Protein AF-A0A6A4HQI3-F1 (afdb_monomer_lite)

pLDDT: mean 76.95, std 9.16, range [47.5, 91.0]

Organism: NCBI:txid1447944

Secondary structure (DSSP, 8-state):
---SHHHHHHHHHHHHHHHHHHHHHHHHHHHHHHHHHHHHHHHHHHHHS-S---HHHHHHHHHHHHHHHHHHHHHHHHHHHHHHHHHH--GGG-HHHHHHHHHHHHHHHHHHHHHHHHHHHHHHTTT-HHHHHHHHHHHHHHHHHHHHHHH--TTS-HHHHHHHHHHHHHHHHHHHHHHHHHHHHHHHHHHTT-

Sequence (194 aa):
MASTDSTSNDWSDMLEAVELALIGIAVACTLYGASVIISGVSTYFLIYERQKVNTSRKFLLTIIAIMFLCDTTFIFLLIAYIIEALFTNKVEQSTQLGIALDVIVKLTYLLSDIVVVWRAWTLASSRYPRARYLLLVCLSASTVTATVAMFEPDDSPLNTSIALAAMLPLTLFVTNVVATSFIGKIAWSVTAIV

Radius of gyration: 22.1 Å; chains: 1; bounding box: 49×41×78 Å

Foldseek 3Di:
DDDPVVVVVVVVVVVVVVVVLVVVLVVLVVVLVVLVVVLVVLVCVQVVPPPDNDPLSVVLNVLSVVLNVLSVVLNVLSVVLVVCCVPPVCNPPCVVSVLVNVVSVLVSLLSLLVSLLSVLCVLCVPPPPPVNVVSVVLSVVLVVLSVCLSPDDPPDPPVVNVVSVVVNVVSSVVSNVSSVVSVVVSVVVVVVVD

Structure (mmCIF, N/CA/C/O backbone):
data_AF-A0A6A4HQI3-F1
#
_entry.id   AF-A0A6A4HQI3-F1
#
loop_
_atom_site.group_PDB
_atom_site.id
_atom_site.type_symbol
_atom_site.label_atom_id
_atom_site.label_alt_id
_atom_site.label_comp_id
_atom_site.label_asym_id
_atom_site.label_entity_id
_atom_site.label_seq_id
_atom_site.pdbx_PDB_ins_code
_atom_site.Cartn_x
_atom_site.Cartn_y
_atom_site.Cartn_z
_atom_site.occupancy
_atom_site.B_iso_or_equiv
_atom_site.auth_seq_id
_atom_site.auth_comp_id
_atom_site.auth_asym_id
_atom_site.auth_atom_id
_atom_site.pdbx_PDB_model_num
ATOM 1 N N . MET A 1 1 ? 14.313 -8.618 -51.346 1.00 52.59 1 MET A N 1
ATOM 2 C CA . MET A 1 1 ? 13.082 -7.803 -51.283 1.00 52.59 1 MET A CA 1
ATOM 3 C C . MET A 1 1 ? 12.158 -8.475 -50.268 1.00 52.59 1 MET A C 1
ATOM 5 O O . MET A 1 1 ? 11.320 -9.260 -50.669 1.00 52.59 1 MET A O 1
ATOM 9 N N . ALA A 1 2 ? 12.454 -8.310 -48.970 1.00 54.41 2 ALA A N 1
ATOM 10 C CA . ALA A 1 2 ? 11.684 -8.812 -47.816 1.00 54.41 2 ALA A CA 1
ATOM 11 C C . ALA A 1 2 ? 12.441 -8.430 -46.522 1.00 54.41 2 ALA A C 1
ATOM 13 O O . ALA A 1 2 ? 13.193 -9.239 -45.989 1.00 54.41 2 ALA A O 1
ATOM 14 N N . SER A 1 3 ? 12.354 -7.172 -46.079 1.00 53.72 3 SER A N 1
ATOM 15 C CA . SER A 1 3 ? 12.928 -6.749 -44.782 1.00 53.72 3 SER A CA 1
ATOM 16 C C . SER A 1 3 ? 12.275 -5.494 -44.184 1.00 53.72 3 SER A C 1
ATOM 18 O O . SER A 1 3 ? 12.861 -4.863 -43.314 1.00 53.72 3 SER A O 1
ATOM 20 N N . THR A 1 4 ? 11.095 -5.089 -44.661 1.00 57.53 4 THR A N 1
ATOM 21 C CA . THR A 1 4 ? 10.393 -3.874 -44.199 1.00 57.53 4 THR A CA 1
ATOM 22 C C . THR A 1 4 ? 9.263 -4.149 -43.202 1.00 57.53 4 THR A C 1
ATOM 24 O O . THR A 1 4 ? 8.806 -3.211 -42.562 1.00 57.53 4 THR A O 1
ATOM 27 N N . ASP A 1 5 ? 8.854 -5.410 -43.015 1.00 58.84 5 ASP A N 1
ATOM 28 C CA . ASP A 1 5 ? 7.754 -5.770 -42.099 1.00 58.84 5 ASP A CA 1
ATOM 29 C C . ASP A 1 5 ? 8.184 -5.877 -40.626 1.00 58.84 5 ASP A C 1
ATOM 31 O O . ASP A 1 5 ? 7.350 -5.792 -39.732 1.00 58.84 5 ASP A O 1
ATOM 35 N N . SER A 1 6 ? 9.480 -6.033 -40.328 1.00 60.50 6 SER A N 1
ATOM 36 C CA . SER A 1 6 ? 9.936 -6.167 -38.936 1.00 60.50 6 SER A CA 1
ATOM 37 C C . SER A 1 6 ? 9.951 -4.838 -38.181 1.00 60.50 6 SER A C 1
ATOM 39 O O . SER A 1 6 ? 9.816 -4.828 -36.966 1.00 60.50 6 SER A O 1
ATOM 41 N N . THR A 1 7 ? 10.107 -3.712 -38.881 1.00 61.50 7 THR A N 1
ATOM 42 C CA . THR A 1 7 ? 10.195 -2.391 -38.246 1.00 61.50 7 THR A CA 1
ATOM 43 C C . THR A 1 7 ? 8.832 -1.784 -37.935 1.00 61.50 7 THR A C 1
ATOM 45 O O . THR A 1 7 ? 8.755 -0.965 -37.034 1.00 61.50 7 THR A O 1
ATOM 48 N N . SER A 1 8 ? 7.757 -2.143 -38.649 1.00 62.69 8 SER A N 1
ATOM 49 C CA . SER A 1 8 ? 6.415 -1.611 -38.350 1.00 62.69 8 SER A CA 1
ATOM 50 C C . SER A 1 8 ? 5.828 -2.188 -37.065 1.00 62.69 8 SER A C 1
ATOM 52 O O . SER A 1 8 ? 5.162 -1.460 -36.337 1.00 62.69 8 SER A O 1
ATOM 54 N N . ASN A 1 9 ? 6.106 -3.464 -36.783 1.00 71.75 9 ASN A N 1
ATOM 55 C CA . ASN A 1 9 ? 5.603 -4.148 -35.590 1.00 71.75 9 ASN A CA 1
ATOM 56 C C . ASN A 1 9 ? 6.317 -3.668 -34.313 1.00 71.75 9 ASN A C 1
ATOM 58 O O . ASN A 1 9 ? 5.706 -3.571 -33.259 1.00 71.75 9 ASN A O 1
ATOM 62 N N . ASP A 1 10 ? 7.586 -3.268 -34.421 1.00 77.06 10 ASP A N 1
ATOM 63 C CA . ASP A 1 10 ? 8.377 -2.784 -33.281 1.00 77.06 10 ASP A CA 1
ATOM 64 C C . ASP A 1 10 ? 7.846 -1.442 -32.726 1.00 77.06 10 ASP A C 1
ATOM 66 O O . ASP A 1 10 ? 7.774 -1.225 -31.518 1.00 77.06 10 ASP A O 1
ATOM 70 N N . TRP A 1 11 ? 7.382 -0.541 -33.605 1.00 77.19 11 TRP A N 1
ATOM 71 C CA . TRP A 1 11 ? 6.809 0.745 -33.184 1.00 77.19 11 TRP A CA 1
ATOM 72 C C . TRP A 1 11 ? 5.408 0.618 -32.585 1.00 77.19 11 TRP A C 1
ATOM 74 O O . TRP A 1 11 ? 5.082 1.389 -31.683 1.00 77.19 11 TRP A O 1
ATOM 84 N N . SER A 1 12 ? 4.577 -0.314 -33.067 1.00 83.12 12 SER A N 1
ATOM 85 C CA . SER A 1 12 ? 3.259 -0.556 -32.465 1.00 83.12 12 SER A CA 1
ATOM 86 C C . SER A 1 12 ? 3.396 -1.114 -31.055 1.00 83.12 12 SER A C 1
ATOM 88 O O . SER A 1 12 ? 2.756 -0.600 -30.141 1.00 83.12 12 SER A O 1
ATOM 90 N N . ASP A 1 13 ? 4.301 -2.072 -30.859 1.00 80.94 13 ASP A N 1
ATOM 91 C CA . ASP A 1 13 ? 4.528 -2.701 -29.557 1.00 80.94 13 ASP A CA 1
ATOM 92 C C . ASP A 1 13 ? 5.090 -1.684 -28.548 1.00 80.94 13 ASP A C 1
ATOM 94 O O . ASP A 1 13 ? 4.670 -1.630 -27.388 1.00 80.94 13 ASP A O 1
ATOM 98 N N . MET A 1 14 ? 5.988 -0.799 -29.000 1.00 79.62 14 MET A N 1
ATOM 99 C CA . MET A 1 14 ? 6.507 0.292 -28.173 1.00 79.62 14 MET A CA 1
ATOM 100 C C . MET A 1 14 ? 5.418 1.311 -27.801 1.00 79.62 14 MET A C 1
ATOM 102 O O . MET A 1 14 ? 5.384 1.785 -26.664 1.00 79.62 14 MET A O 1
ATOM 106 N N . LEU A 1 15 ? 4.526 1.658 -28.736 1.00 83.12 15 LEU A N 1
ATOM 107 C CA . LEU A 1 15 ? 3.418 2.583 -28.475 1.00 83.12 15 LEU A CA 1
ATOM 108 C C . LEU A 1 15 ? 2.430 2.003 -27.459 1.00 83.12 15 LEU A C 1
ATOM 110 O O . LEU A 1 15 ? 2.082 2.699 -26.505 1.00 83.12 15 LEU A O 1
ATOM 114 N N . GLU A 1 16 ? 2.046 0.734 -27.599 1.00 85.38 16 GLU A N 1
ATOM 115 C CA . GLU A 1 16 ? 1.163 0.060 -26.640 1.00 85.38 16 GLU A CA 1
ATOM 116 C C . GLU A 1 16 ? 1.781 0.008 -25.234 1.00 85.38 16 GLU A C 1
ATOM 118 O O . GLU A 1 16 ? 1.107 0.298 -24.241 1.00 85.38 16 GLU A O 1
ATOM 123 N N . ALA A 1 17 ? 3.083 -0.283 -25.131 1.00 79.06 17 ALA A N 1
ATOM 124 C CA . ALA A 1 17 ? 3.790 -0.292 -23.851 1.00 79.06 17 ALA A CA 1
ATOM 125 C C . ALA A 1 17 ? 3.801 1.093 -23.176 1.00 79.06 17 ALA A C 1
ATOM 127 O O . ALA A 1 17 ? 3.599 1.202 -21.962 1.00 79.06 17 ALA A O 1
ATOM 128 N N . VAL A 1 18 ? 4.001 2.162 -23.954 1.00 81.56 18 VAL A N 1
ATOM 129 C CA . VAL A 1 18 ? 3.987 3.544 -23.451 1.00 81.56 18 VAL A CA 1
ATOM 130 C C . VAL A 1 18 ? 2.583 3.969 -23.024 1.00 81.56 18 VAL A C 1
ATOM 132 O O . VAL A 1 18 ? 2.433 4.582 -21.964 1.00 81.56 18 VAL A O 1
ATOM 135 N N . GLU A 1 19 ? 1.549 3.635 -23.797 1.00 86.56 19 GLU A N 1
ATOM 136 C CA . GLU A 1 19 ? 0.157 3.928 -23.435 1.00 86.56 19 GLU A CA 1
ATOM 137 C C . GLU A 1 19 ? -0.236 3.248 -22.121 1.00 86.56 19 GLU A C 1
ATOM 139 O O . GLU A 1 19 ? -0.797 3.887 -21.224 1.00 86.56 19 GLU A O 1
ATOM 144 N N . LEU A 1 20 ? 0.121 1.974 -21.959 1.00 82.44 20 LEU A N 1
ATOM 145 C CA . LEU A 1 20 ? -0.184 1.211 -20.753 1.00 82.44 20 LEU A CA 1
ATOM 146 C C . LEU A 1 20 ? 0.564 1.762 -19.528 1.00 82.44 20 LEU A C 1
ATOM 148 O O . LEU A 1 20 ? -0.021 1.886 -18.446 1.00 82.44 20 LEU A O 1
ATOM 152 N N . ALA A 1 21 ? 1.821 2.186 -19.702 1.00 80.25 21 ALA A N 1
ATOM 153 C CA . ALA A 1 21 ? 2.584 2.869 -18.660 1.00 80.25 21 ALA A CA 1
ATOM 154 C C . ALA A 1 21 ? 1.947 4.215 -18.268 1.00 80.25 21 ALA A C 1
ATOM 156 O O . ALA A 1 21 ? 1.797 4.499 -17.078 1.00 80.25 21 ALA A O 1
ATOM 157 N N . LEU A 1 22 ? 1.512 5.024 -19.240 1.00 84.81 22 LEU A N 1
ATOM 158 C CA . LEU A 1 22 ? 0.844 6.308 -18.993 1.00 84.81 22 LEU A CA 1
ATOM 159 C C . LEU A 1 22 ? -0.459 6.142 -18.208 1.00 84.81 22 LEU A C 1
ATOM 161 O O . LEU A 1 22 ? -0.701 6.891 -17.257 1.00 84.81 22 LEU A O 1
ATOM 165 N N . ILE A 1 23 ? -1.276 5.148 -18.563 1.00 87.75 23 ILE A N 1
ATOM 166 C CA . ILE A 1 23 ? -2.501 4.819 -17.822 1.00 87.75 23 ILE A CA 1
ATOM 167 C C . ILE A 1 23 ? -2.152 4.420 -16.384 1.00 87.75 23 ILE A C 1
ATOM 169 O O . ILE A 1 23 ? -2.758 4.934 -15.441 1.00 87.75 23 ILE A O 1
ATOM 173 N N . GLY A 1 24 ? -1.144 3.562 -16.199 1.00 82.38 24 GLY A N 1
ATOM 174 C CA . GLY A 1 24 ? -0.672 3.150 -14.876 1.00 82.38 24 GLY A CA 1
ATOM 175 C C . GLY A 1 24 ? -0.242 4.332 -14.002 1.00 82.38 24 GLY A C 1
ATOM 176 O O . GLY A 1 24 ? -0.653 4.428 -12.845 1.00 82.38 24 GLY A O 1
ATOM 177 N N . ILE A 1 25 ? 0.511 5.281 -14.566 1.00 85.25 25 ILE A N 1
ATOM 178 C CA . ILE A 1 25 ? 0.938 6.507 -13.874 1.00 85.25 25 ILE A CA 1
ATOM 179 C C . ILE A 1 25 ? -0.266 7.371 -13.508 1.00 85.25 25 ILE A C 1
ATOM 181 O O . ILE A 1 25 ? -0.355 7.850 -12.379 1.00 85.25 25 ILE A O 1
ATOM 185 N N . ALA A 1 26 ? -1.201 7.577 -14.438 1.00 87.81 26 ALA A N 1
ATOM 186 C CA . ALA A 1 26 ? -2.385 8.392 -14.189 1.00 87.81 26 ALA A CA 1
ATOM 187 C C . ALA A 1 26 ? -3.211 7.829 -13.022 1.00 87.81 26 ALA A C 1
ATOM 189 O O . ALA A 1 26 ? -3.628 8.576 -12.128 1.00 87.81 26 ALA A O 1
ATOM 190 N N . VAL A 1 27 ? -3.386 6.505 -12.983 1.00 88.56 27 VAL A N 1
ATOM 191 C CA . VAL A 1 27 ? -4.054 5.809 -11.879 1.00 88.56 27 VAL A CA 1
ATOM 192 C C . VAL A 1 27 ? -3.262 5.966 -10.580 1.00 88.56 27 VAL A C 1
ATOM 194 O O . VAL A 1 27 ? -3.836 6.386 -9.574 1.00 88.56 27 VAL A O 1
ATOM 197 N N . ALA A 1 28 ? -1.952 5.709 -10.591 1.00 84.69 28 ALA A N 1
ATOM 198 C CA . ALA A 1 28 ? -1.100 5.818 -9.406 1.00 84.69 28 ALA A CA 1
ATOM 199 C C . ALA A 1 28 ? -1.093 7.242 -8.819 1.00 84.69 28 ALA A C 1
ATOM 201 O O . ALA A 1 28 ? -1.287 7.416 -7.617 1.00 84.69 28 ALA A O 1
ATOM 202 N N . CYS A 1 29 ? -0.963 8.269 -9.661 1.00 86.31 29 CYS A N 1
ATOM 203 C CA . CYS A 1 29 ? -1.023 9.675 -9.259 1.00 86.31 29 CYS A CA 1
ATOM 204 C C . CYS A 1 29 ? -2.389 10.057 -8.676 1.00 86.31 29 CYS A C 1
ATOM 206 O O . CYS A 1 29 ? -2.453 10.798 -7.695 1.00 86.31 29 CYS A O 1
ATOM 208 N N . THR A 1 30 ? -3.482 9.538 -9.242 1.00 88.00 30 THR A N 1
ATOM 209 C CA . THR A 1 30 ? -4.838 9.787 -8.726 1.00 88.00 30 THR A CA 1
ATOM 210 C C . THR A 1 30 ? -5.023 9.159 -7.345 1.00 88.00 30 THR A C 1
ATOM 212 O O . THR A 1 30 ? -5.523 9.811 -6.425 1.00 88.00 30 THR A O 1
ATOM 215 N N . LEU A 1 31 ? -4.577 7.911 -7.174 1.00 84.69 31 LEU A N 1
ATOM 216 C CA . LEU A 1 31 ? -4.628 7.208 -5.891 1.00 84.69 31 LEU A CA 1
ATOM 217 C C . LEU A 1 31 ? -3.742 7.882 -4.837 1.00 84.69 31 LEU A C 1
ATOM 219 O O . LEU A 1 31 ? -4.175 8.054 -3.699 1.00 84.69 31 LEU A O 1
ATOM 223 N N . TYR A 1 32 ? -2.549 8.338 -5.222 1.00 88.88 32 TYR A N 1
ATOM 224 C CA . TYR A 1 32 ? -1.671 9.117 -4.351 1.00 88.88 32 TYR A CA 1
ATOM 225 C C . TYR A 1 32 ? -2.310 10.449 -3.937 1.00 88.88 32 TYR A C 1
ATOM 227 O O . TYR A 1 32 ? -2.311 10.805 -2.762 1.00 88.88 32 TYR A O 1
ATOM 235 N N . GLY A 1 33 ? -2.937 11.173 -4.868 1.00 86.88 33 GLY A N 1
ATOM 236 C CA . GLY A 1 33 ? -3.685 12.390 -4.541 1.00 86.88 33 GLY A CA 1
ATOM 237 C C . GLY A 1 33 ? -4.791 12.132 -3.510 1.00 86.88 33 GLY A C 1
ATOM 238 O O . GLY A 1 33 ? -4.941 12.890 -2.550 1.00 86.88 33 GLY A O 1
ATOM 239 N N . ALA A 1 34 ? -5.523 11.024 -3.652 1.00 86.56 34 ALA A N 1
ATOM 240 C CA . ALA A 1 34 ? -6.518 10.611 -2.668 1.00 86.56 34 ALA A CA 1
ATOM 241 C C . ALA A 1 34 ? -5.886 10.280 -1.303 1.00 86.56 34 ALA A C 1
ATOM 243 O O . ALA A 1 34 ? -6.416 10.708 -0.273 1.00 86.56 34 ALA A O 1
ATOM 244 N N . SER A 1 35 ? -4.747 9.577 -1.271 1.00 86.38 35 SER A N 1
ATOM 245 C CA . SER A 1 35 ? -4.064 9.236 -0.016 1.00 86.38 35 SER A CA 1
ATOM 246 C C . SER A 1 35 ? -3.542 10.479 0.711 1.00 86.38 35 SER A C 1
ATOM 248 O O . SER A 1 35 ? -3.719 10.588 1.928 1.00 86.38 35 SER A O 1
ATOM 250 N N . VAL A 1 36 ? -3.025 11.475 -0.020 1.00 88.62 36 VAL A N 1
ATOM 251 C CA . VAL A 1 36 ? -2.629 12.790 0.517 1.00 88.62 36 VAL A CA 1
ATOM 252 C C . VAL A 1 36 ? -3.818 13.483 1.187 1.00 88.62 36 VAL A C 1
ATOM 254 O O . VAL A 1 36 ? -3.705 13.933 2.329 1.00 88.62 36 VAL A O 1
ATOM 257 N N . ILE A 1 37 ? -4.971 13.549 0.512 1.00 91.00 37 ILE A N 1
ATOM 258 C CA . ILE A 1 37 ? -6.171 14.210 1.046 1.00 91.00 37 ILE A CA 1
ATOM 259 C C . ILE A 1 37 ? -6.664 13.488 2.304 1.00 91.00 37 ILE A C 1
ATOM 261 O O . ILE A 1 37 ? -6.903 14.131 3.325 1.00 91.00 37 ILE A O 1
ATOM 265 N N . ILE A 1 38 ? -6.785 12.158 2.266 1.00 86.00 38 ILE A N 1
ATOM 266 C CA . ILE A 1 38 ? -7.264 11.360 3.406 1.00 86.00 38 ILE A CA 1
ATOM 267 C C . ILE A 1 38 ? -6.308 11.483 4.598 1.00 86.00 38 ILE A C 1
ATOM 269 O O . ILE A 1 38 ? -6.762 11.666 5.733 1.00 86.00 38 ILE A O 1
ATOM 273 N N . SER A 1 39 ? -4.997 11.415 4.356 1.00 87.50 39 SER A N 1
ATOM 274 C CA . SER A 1 39 ? -3.967 11.592 5.384 1.00 87.50 39 SER A CA 1
ATOM 275 C C . SER A 1 39 ? -4.025 12.995 5.995 1.00 87.50 39 SER A C 1
ATOM 277 O O . SER A 1 39 ? -4.025 13.144 7.223 1.00 87.50 39 SER A O 1
ATOM 279 N N . GLY A 1 40 ? -4.186 14.026 5.159 1.00 86.94 40 GLY A N 1
ATOM 280 C CA . GLY A 1 40 ? -4.344 15.415 5.586 1.00 86.94 40 GLY A CA 1
ATOM 281 C C . GLY A 1 40 ? -5.591 15.631 6.442 1.00 86.94 40 GLY A C 1
ATOM 282 O O . GLY A 1 40 ? -5.489 16.159 7.549 1.00 86.94 40 GLY A O 1
ATOM 283 N N . VAL A 1 41 ? -6.756 15.162 5.985 1.00 87.19 41 VAL A N 1
ATOM 284 C CA . VAL A 1 41 ? -8.026 15.253 6.731 1.00 87.19 41 VAL A CA 1
ATOM 285 C C . VAL A 1 41 ? -7.939 14.497 8.056 1.00 87.19 41 VAL A C 1
ATOM 287 O O . VAL A 1 41 ? -8.353 15.018 9.092 1.00 87.19 41 VAL A O 1
ATOM 290 N N . SER A 1 42 ? -7.358 13.296 8.051 1.00 85.25 42 SER A N 1
ATOM 291 C CA . SER A 1 42 ? -7.182 12.487 9.263 1.00 85.25 42 SER A CA 1
ATOM 292 C C . SER A 1 42 ? -6.289 13.191 10.280 1.00 85.25 42 SER A C 1
ATOM 294 O O . SER A 1 42 ? -6.627 13.264 11.462 1.00 85.25 42 SER A O 1
ATOM 296 N N . THR A 1 43 ? -5.171 13.751 9.819 1.00 86.25 43 THR A N 1
ATOM 297 C CA . THR A 1 43 ? -4.228 14.498 10.659 1.00 86.25 43 THR A CA 1
ATOM 298 C C . THR A 1 43 ? -4.877 15.764 11.210 1.00 86.25 43 THR A C 1
ATOM 300 O O . THR A 1 43 ? -4.784 16.029 12.408 1.00 86.25 43 THR A O 1
ATOM 303 N N . TYR A 1 44 ? -5.601 16.506 10.368 1.00 87.44 44 TYR A N 1
ATOM 304 C CA . TYR A 1 44 ? -6.345 17.695 10.774 1.00 87.44 44 TYR A CA 1
ATOM 305 C C . TYR A 1 44 ? -7.365 17.375 11.871 1.00 87.44 44 TYR A C 1
ATOM 307 O O . TYR A 1 44 ? -7.357 18.020 12.918 1.00 87.44 44 TYR A O 1
ATOM 315 N N . PHE A 1 45 ? -8.191 16.343 11.682 1.00 84.88 45 PHE A N 1
ATOM 316 C CA . PHE A 1 45 ? -9.205 15.951 12.662 1.00 84.88 45 PHE A CA 1
ATOM 317 C C . PHE A 1 45 ? -8.580 15.505 13.995 1.00 84.88 45 PHE A C 1
ATOM 319 O O . PHE A 1 45 ? -9.041 15.898 15.067 1.00 84.88 45 PHE A O 1
ATOM 326 N N . LEU A 1 46 ? -7.483 14.740 13.938 1.00 80.19 46 LEU A N 1
ATOM 327 C CA . LEU A 1 46 ? -6.765 14.255 15.121 1.00 80.19 46 LEU A CA 1
ATOM 328 C C . LEU A 1 46 ? -6.108 15.375 15.938 1.00 80.19 46 LEU A C 1
ATOM 330 O O . LEU A 1 46 ? -6.022 15.245 17.160 1.00 80.19 46 LEU A O 1
ATOM 334 N N . ILE A 1 47 ? -5.639 16.439 15.280 1.00 82.25 47 ILE A N 1
ATOM 335 C CA . ILE A 1 47 ? -5.009 17.599 15.930 1.00 82.25 47 ILE A CA 1
ATOM 336 C C . ILE A 1 47 ? -6.064 18.601 16.421 1.00 82.25 47 ILE A C 1
ATOM 338 O O . ILE A 1 47 ? -5.889 19.200 17.482 1.00 82.25 47 ILE A O 1
ATOM 342 N N . TYR A 1 48 ? -7.148 18.797 15.665 1.00 82.12 48 TYR A N 1
ATOM 343 C CA . TYR A 1 48 ? -8.166 19.808 15.961 1.00 82.12 48 TYR A CA 1
ATOM 344 C C . TYR A 1 48 ? -9.094 19.415 17.120 1.00 82.12 48 TYR A C 1
ATOM 346 O O . TYR A 1 48 ? -9.544 20.284 17.872 1.00 82.12 48 TYR A O 1
ATOM 354 N N . GLU A 1 49 ? -9.358 18.122 17.336 1.00 78.56 49 GLU A N 1
ATOM 355 C CA . GLU A 1 49 ? -10.085 17.687 18.533 1.00 78.56 49 GLU A CA 1
ATOM 356 C C . GLU A 1 49 ? -9.265 17.968 19.805 1.00 78.56 49 GLU A C 1
ATOM 358 O O . GLU A 1 49 ? -8.343 17.235 20.156 1.00 78.56 49 GLU A O 1
ATOM 363 N N . ARG A 1 50 ? -9.662 19.007 20.554 1.00 59.59 50 ARG A N 1
ATOM 364 C CA . ARG A 1 50 ? -9.073 19.461 21.835 1.00 59.59 50 ARG A CA 1
ATOM 365 C C . ARG A 1 50 ? -9.112 18.444 22.993 1.00 59.59 50 ARG A C 1
ATOM 367 O O . ARG A 1 50 ? -8.791 18.800 24.129 1.00 59.59 50 ARG A O 1
ATOM 374 N N . GLN A 1 51 ? -9.507 17.195 22.764 1.00 59.84 51 GLN A N 1
ATOM 375 C CA . GLN A 1 51 ? -9.403 16.163 23.793 1.00 59.84 51 GLN A CA 1
ATOM 376 C C . GLN A 1 51 ? -7.941 15.759 23.996 1.00 59.84 51 GLN A C 1
ATOM 378 O O . GLN A 1 51 ? -7.161 15.691 23.050 1.00 59.84 51 GLN A O 1
ATOM 383 N N . LYS A 1 52 ? -7.564 15.472 25.251 1.00 65.62 52 LYS A N 1
ATOM 384 C CA . LYS A 1 52 ? -6.225 14.971 25.596 1.00 65.62 52 LYS A CA 1
ATOM 385 C C . LYS A 1 52 ? -5.860 13.835 24.639 1.00 65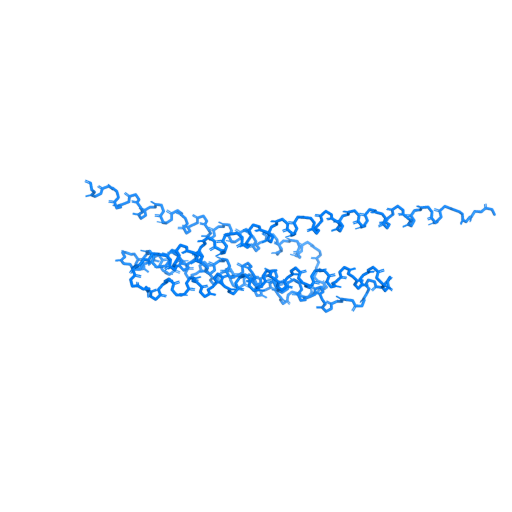.62 52 LYS A C 1
ATOM 387 O O . LYS A 1 52 ? -6.609 12.868 24.514 1.00 65.62 52 LYS A O 1
ATOM 392 N N . VAL A 1 53 ? -4.732 13.980 23.945 1.00 62.97 53 VAL A N 1
ATOM 393 C CA . VAL A 1 53 ? -4.298 13.047 22.902 1.00 62.97 53 VAL A CA 1
ATOM 394 C C . VAL A 1 53 ? -4.027 11.680 23.533 1.00 62.97 53 VAL A C 1
ATOM 396 O O . VAL A 1 53 ? -2.941 11.425 24.055 1.00 62.97 53 VAL A O 1
ATOM 399 N N . ASN A 1 54 ? -5.037 10.811 23.519 1.00 75.00 54 ASN A N 1
ATOM 400 C CA . ASN A 1 54 ? -4.932 9.451 24.032 1.00 75.00 54 ASN A CA 1
ATOM 401 C C . ASN A 1 54 ? -3.878 8.671 23.234 1.00 75.00 54 ASN A C 1
ATOM 403 O O . ASN A 1 54 ? -3.724 8.869 22.027 1.00 75.00 54 ASN A O 1
ATOM 407 N N . THR A 1 55 ? -3.177 7.746 23.892 1.00 78.62 55 THR A N 1
ATOM 408 C CA . THR A 1 55 ? -2.115 6.915 23.296 1.00 78.62 55 THR A CA 1
ATOM 409 C C . THR A 1 55 ? -2.550 6.244 21.986 1.00 78.62 55 THR A C 1
ATOM 411 O O . THR A 1 55 ? -1.777 6.193 21.034 1.00 78.62 55 THR A O 1
ATOM 414 N N . SER A 1 56 ? -3.817 5.830 21.880 1.00 78.12 56 SER A N 1
ATOM 415 C CA . SER A 1 56 ? -4.390 5.246 20.659 1.00 78.12 56 SER A CA 1
ATOM 416 C C . SER A 1 56 ? -4.402 6.197 19.458 1.00 78.12 56 SER A C 1
ATOM 418 O O . SER A 1 56 ? -4.198 5.747 18.334 1.00 78.12 56 SER A O 1
ATOM 420 N N . ARG A 1 57 ? -4.617 7.502 19.681 1.00 78.69 57 ARG A N 1
ATOM 421 C CA . ARG A 1 57 ? -4.609 8.524 18.621 1.00 78.69 57 ARG A CA 1
ATOM 422 C C . ARG A 1 57 ? -3.194 8.801 18.129 1.00 78.69 57 ARG A C 1
ATOM 424 O O . ARG A 1 57 ? -2.997 8.920 16.927 1.00 78.69 57 ARG A O 1
ATOM 431 N N . LYS A 1 58 ? -2.213 8.836 19.042 1.00 82.19 58 LYS A N 1
ATOM 432 C CA . LYS A 1 58 ? -0.792 8.968 18.679 1.00 82.19 58 LYS A CA 1
ATOM 433 C C . LYS A 1 58 ? -0.344 7.804 17.801 1.00 82.19 58 LYS A C 1
ATOM 435 O O . LYS A 1 58 ? 0.231 8.039 16.752 1.00 82.19 58 LYS A O 1
ATOM 440 N N . PHE A 1 59 ? -0.687 6.575 18.188 1.00 84.31 59 PHE A N 1
ATOM 441 C CA . PHE A 1 59 ? -0.363 5.383 17.405 1.00 84.31 59 PHE A CA 1
ATOM 442 C C . PHE A 1 59 ? -1.000 5.405 16.008 1.00 84.31 59 PHE A C 1
ATOM 444 O O . PHE A 1 59 ? -0.320 5.144 15.021 1.00 84.31 59 PHE A O 1
ATOM 451 N N . LEU A 1 60 ? -2.282 5.782 15.910 1.00 83.38 60 LEU A N 1
ATOM 452 C CA . LEU A 1 60 ? -2.964 5.914 14.620 1.00 83.38 60 LEU A CA 1
ATOM 453 C C . LEU A 1 60 ? -2.283 6.961 13.725 1.00 83.38 60 LEU A C 1
ATOM 455 O O . LEU A 1 60 ? -2.054 6.695 12.550 1.00 83.38 60 LEU A O 1
ATOM 459 N N . LEU A 1 61 ? -1.932 8.123 14.284 1.00 84.38 61 LEU A N 1
ATOM 460 C CA . LEU A 1 61 ? -1.239 9.185 13.553 1.00 84.38 61 LEU A CA 1
ATOM 461 C C . LEU A 1 61 ? 0.144 8.722 13.080 1.00 84.38 61 LEU A C 1
ATOM 463 O O . LEU A 1 61 ? 0.506 8.973 11.936 1.00 84.38 61 LEU A O 1
ATOM 467 N N . THR A 1 62 ? 0.884 7.995 13.922 1.00 86.94 62 THR A N 1
ATOM 468 C CA . THR A 1 62 ? 2.176 7.411 13.547 1.00 86.94 62 THR A CA 1
ATOM 469 C C . THR A 1 62 ? 2.038 6.447 12.371 1.00 86.94 62 THR A C 1
ATOM 471 O O . THR A 1 62 ? 2.804 6.569 11.422 1.00 86.94 62 THR A O 1
ATOM 474 N N . ILE A 1 63 ? 1.062 5.531 12.378 1.00 86.25 63 ILE A N 1
ATOM 475 C CA . ILE A 1 63 ? 0.902 4.599 11.250 1.00 86.25 63 ILE A CA 1
ATOM 476 C C . ILE A 1 63 ? 0.476 5.331 9.977 1.00 86.25 63 ILE A C 1
ATOM 478 O O . ILE A 1 63 ? 1.049 5.072 8.925 1.00 86.25 63 ILE A O 1
ATOM 482 N N . ILE A 1 64 ? -0.479 6.263 10.059 1.00 86.44 64 ILE A N 1
ATOM 483 C CA . ILE A 1 64 ? -0.914 7.044 8.889 1.00 86.44 64 ILE A CA 1
ATOM 484 C C . ILE A 1 64 ? 0.266 7.826 8.295 1.00 86.44 64 ILE A C 1
ATOM 486 O O . ILE A 1 64 ? 0.430 7.851 7.079 1.00 86.44 64 ILE A O 1
ATOM 490 N N . ALA A 1 65 ? 1.127 8.407 9.137 1.00 87.75 65 ALA A N 1
ATOM 491 C CA . ALA A 1 65 ? 2.336 9.085 8.680 1.00 87.75 65 ALA A CA 1
ATOM 492 C C . ALA A 1 65 ? 3.315 8.122 7.986 1.00 87.75 65 ALA A C 1
ATOM 494 O O . ALA A 1 65 ? 3.858 8.463 6.940 1.00 87.75 65 ALA A O 1
ATOM 495 N N . ILE A 1 66 ? 3.513 6.912 8.522 1.00 88.38 66 ILE A N 1
ATOM 496 C CA . ILE A 1 66 ? 4.366 5.893 7.888 1.00 88.38 66 ILE A CA 1
ATOM 497 C C . ILE A 1 66 ? 3.780 5.452 6.541 1.00 88.38 66 ILE A C 1
ATOM 499 O O . ILE A 1 66 ? 4.519 5.395 5.563 1.00 88.38 66 ILE A O 1
ATOM 503 N N . MET A 1 67 ? 2.471 5.185 6.463 1.00 86.94 67 MET A N 1
ATOM 504 C CA . MET A 1 67 ? 1.799 4.833 5.204 1.00 86.94 67 MET A CA 1
ATOM 505 C C . MET A 1 67 ? 1.966 5.942 4.163 1.00 86.94 67 MET A C 1
ATOM 507 O O . MET A 1 67 ? 2.344 5.670 3.031 1.00 86.94 67 MET A O 1
ATOM 511 N N . PHE A 1 68 ? 1.788 7.199 4.570 1.00 87.50 68 PHE A N 1
ATOM 512 C CA . PHE A 1 68 ? 1.987 8.349 3.694 1.00 87.50 68 PHE A CA 1
ATOM 513 C C . PHE A 1 68 ? 3.428 8.456 3.167 1.00 87.50 68 PHE A C 1
ATOM 515 O O . PHE A 1 68 ? 3.640 8.732 1.986 1.00 87.50 68 PHE A O 1
ATOM 522 N N . LEU A 1 69 ? 4.430 8.202 4.016 1.00 89.50 69 LEU A N 1
ATOM 523 C CA . LEU A 1 69 ? 5.833 8.166 3.594 1.00 89.50 69 LEU A CA 1
ATOM 524 C C . LEU A 1 69 ? 6.110 7.012 2.618 1.00 89.50 69 LEU A C 1
ATOM 526 O O . LEU A 1 69 ? 6.841 7.210 1.646 1.00 89.50 69 LEU A O 1
ATOM 530 N N . CYS A 1 70 ? 5.511 5.838 2.840 1.00 87.94 70 CYS A N 1
ATOM 531 C CA . CYS A 1 70 ? 5.630 4.693 1.932 1.00 87.94 70 CYS A CA 1
ATOM 532 C C . CYS A 1 70 ? 5.030 5.015 0.559 1.00 87.94 70 CYS A C 1
ATOM 534 O O . CYS A 1 70 ? 5.709 4.833 -0.447 1.00 87.94 70 CYS A O 1
ATOM 536 N N . ASP A 1 71 ? 3.824 5.585 0.516 1.00 88.31 71 ASP A N 1
ATOM 537 C CA . ASP A 1 71 ? 3.158 5.988 -0.730 1.00 88.31 71 ASP A CA 1
ATOM 538 C C . ASP A 1 71 ? 3.953 7.071 -1.480 1.00 88.31 71 ASP A C 1
ATOM 540 O O . ASP A 1 71 ? 4.104 7.011 -2.701 1.00 88.31 71 ASP A O 1
ATOM 544 N N . THR A 1 72 ? 4.520 8.039 -0.751 1.00 90.00 72 THR A N 1
ATOM 545 C CA . THR A 1 72 ? 5.395 9.072 -1.334 1.00 90.00 72 THR A CA 1
ATOM 546 C C . THR A 1 72 ? 6.646 8.444 -1.954 1.00 90.00 72 THR A C 1
ATOM 548 O O . THR A 1 72 ? 7.039 8.795 -3.067 1.00 90.00 72 THR A O 1
ATOM 551 N N . THR A 1 73 ? 7.258 7.485 -1.253 1.00 89.56 73 THR A N 1
ATOM 552 C CA . THR A 1 73 ? 8.436 6.756 -1.746 1.00 89.56 73 THR A CA 1
ATOM 553 C C . THR A 1 73 ? 8.086 5.906 -2.966 1.00 89.56 73 THR A C 1
ATOM 555 O O . THR A 1 73 ? 8.844 5.898 -3.931 1.00 89.56 73 THR A O 1
ATOM 558 N N . PHE A 1 74 ? 6.925 5.248 -2.967 1.00 88.69 74 PHE A N 1
ATOM 559 C CA . PHE A 1 74 ? 6.444 4.447 -4.092 1.00 88.69 74 PHE A CA 1
ATOM 560 C C . PHE A 1 74 ? 6.339 5.274 -5.375 1.00 88.69 74 PHE A C 1
ATOM 562 O O . PHE A 1 74 ? 6.919 4.898 -6.390 1.00 88.69 74 PHE A O 1
ATOM 569 N N . ILE A 1 75 ? 5.659 6.425 -5.328 1.00 87.94 75 ILE A N 1
ATOM 570 C CA . ILE A 1 75 ? 5.517 7.300 -6.501 1.00 87.94 75 ILE A CA 1
ATOM 571 C C . ILE A 1 75 ? 6.879 7.801 -6.984 1.00 87.94 75 ILE A C 1
ATOM 573 O O . ILE A 1 75 ? 7.130 7.834 -8.188 1.00 87.94 75 ILE A O 1
ATOM 577 N N . PHE A 1 76 ? 7.777 8.151 -6.063 1.00 89.88 76 PHE A N 1
ATOM 578 C CA . PHE A 1 76 ? 9.124 8.582 -6.423 1.00 89.88 76 PHE A CA 1
ATOM 579 C C . PHE A 1 76 ? 9.913 7.478 -7.146 1.00 89.88 76 PHE A C 1
ATOM 581 O O . PHE A 1 76 ? 10.492 7.734 -8.203 1.00 89.88 76 PHE A O 1
ATOM 588 N N . LEU A 1 77 ? 9.896 6.246 -6.624 1.00 87.69 77 LEU A N 1
ATOM 589 C CA . LEU A 1 77 ? 10.557 5.104 -7.262 1.00 87.69 77 LEU A CA 1
ATOM 590 C C . LEU A 1 77 ? 9.907 4.727 -8.596 1.00 87.69 77 LEU A C 1
ATOM 592 O O . LEU A 1 77 ? 10.621 4.380 -9.531 1.00 87.69 77 LEU A O 1
ATOM 596 N N . LEU A 1 78 ? 8.582 4.836 -8.708 1.00 85.81 78 LEU A N 1
ATOM 597 C CA . LEU A 1 78 ? 7.850 4.553 -9.942 1.00 85.81 78 LEU A CA 1
ATOM 598 C C . LEU A 1 78 ? 8.286 5.506 -11.060 1.00 85.81 78 LEU A C 1
ATOM 600 O O . LEU A 1 78 ? 8.603 5.069 -12.164 1.00 85.81 78 LEU A O 1
ATOM 604 N N . ILE A 1 79 ? 8.358 6.806 -10.761 1.00 85.31 79 ILE A N 1
ATOM 605 C CA . ILE A 1 79 ? 8.832 7.816 -11.713 1.00 85.31 79 ILE A CA 1
ATOM 606 C C . ILE A 1 79 ? 10.294 7.548 -12.094 1.00 85.31 79 ILE A C 1
ATOM 608 O O . ILE A 1 79 ? 10.625 7.585 -13.278 1.00 85.31 79 ILE A O 1
ATOM 612 N N . ALA A 1 80 ? 11.160 7.247 -11.120 1.00 85.81 80 ALA A N 1
ATOM 613 C CA . ALA A 1 80 ? 12.567 6.939 -11.378 1.00 85.81 80 ALA A CA 1
ATOM 614 C C . ALA A 1 80 ? 12.738 5.710 -12.290 1.00 85.81 80 ALA A C 1
ATOM 616 O O . ALA A 1 80 ? 13.507 5.768 -13.248 1.00 85.81 80 ALA A O 1
ATOM 617 N N . TYR A 1 81 ? 11.972 4.645 -12.040 1.00 83.19 81 TYR A N 1
ATOM 618 C CA . TYR A 1 81 ? 11.958 3.424 -12.847 1.00 83.19 81 TYR A CA 1
ATOM 619 C C . TYR A 1 81 ? 11.561 3.698 -14.304 1.00 83.19 81 TYR A C 1
ATOM 621 O O . TYR A 1 81 ? 12.223 3.239 -15.232 1.00 83.19 81 TYR A O 1
ATOM 629 N N . ILE A 1 82 ? 10.518 4.504 -14.526 1.00 79.12 82 ILE A N 1
ATOM 630 C CA . ILE A 1 82 ? 10.061 4.853 -15.880 1.00 79.12 82 ILE A CA 1
ATOM 631 C C . ILE A 1 82 ? 11.092 5.714 -16.614 1.00 79.12 82 ILE A C 1
ATOM 633 O O . ILE A 1 82 ? 11.345 5.493 -17.797 1.00 79.12 82 ILE A O 1
ATOM 637 N N . ILE A 1 83 ? 11.701 6.687 -15.929 1.00 82.44 83 ILE A N 1
ATOM 638 C CA . ILE A 1 83 ? 12.760 7.514 -16.520 1.00 82.44 83 ILE A CA 1
ATOM 639 C C . ILE A 1 83 ? 13.926 6.624 -16.960 1.00 82.44 83 ILE A C 1
ATOM 641 O O . ILE A 1 83 ? 14.402 6.761 -18.084 1.00 82.44 83 ILE A O 1
ATOM 645 N N . GLU A 1 84 ? 14.362 5.686 -16.118 1.00 82.62 84 GLU A N 1
ATOM 646 C CA . GLU A 1 84 ? 15.434 4.755 -16.476 1.00 82.62 84 GLU A CA 1
ATOM 647 C C . GLU A 1 84 ? 15.057 3.888 -17.686 1.00 82.62 84 GLU A C 1
ATOM 649 O O . GLU A 1 84 ? 15.850 3.786 -18.630 1.00 82.62 84 GLU A O 1
ATOM 654 N N . ALA A 1 85 ? 13.833 3.348 -17.706 1.00 75.94 85 ALA A N 1
ATOM 655 C CA . ALA A 1 85 ? 13.320 2.536 -18.807 1.00 75.94 85 ALA A CA 1
ATOM 656 C C . ALA A 1 85 ? 13.304 3.298 -20.145 1.00 75.94 85 ALA A C 1
ATOM 658 O O . ALA A 1 85 ? 13.714 2.748 -21.166 1.00 75.94 85 ALA A O 1
ATOM 659 N N . LEU A 1 86 ? 12.902 4.575 -20.136 1.00 76.19 86 LEU A N 1
ATOM 660 C CA . LEU A 1 86 ? 12.856 5.420 -21.335 1.00 76.19 86 LEU A CA 1
ATOM 661 C C . LEU A 1 86 ? 14.246 5.841 -21.835 1.00 76.19 86 LEU A C 1
ATOM 663 O O . LEU A 1 86 ? 14.442 5.990 -23.039 1.00 76.19 86 LEU A O 1
ATOM 667 N N . PHE A 1 87 ? 15.210 6.069 -20.938 1.00 80.38 87 PHE A N 1
ATOM 668 C CA . PHE A 1 87 ? 16.531 6.587 -21.318 1.00 80.38 87 PHE A CA 1
ATOM 669 C C . PHE A 1 87 ?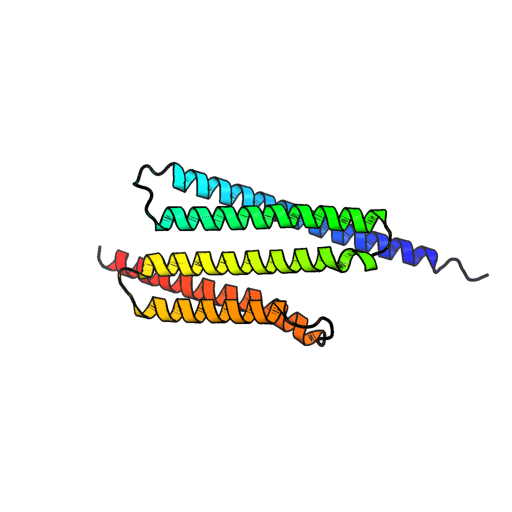 17.521 5.509 -21.753 1.00 80.38 87 PHE A C 1
ATOM 671 O O . PHE A 1 87 ? 18.393 5.784 -22.578 1.00 80.38 87 PHE A O 1
ATOM 678 N N . THR A 1 88 ? 17.445 4.307 -21.183 1.00 72.25 88 THR A N 1
ATOM 679 C CA . THR A 1 88 ? 18.477 3.283 -21.409 1.00 72.25 88 THR A CA 1
ATOM 680 C C . THR A 1 88 ? 18.102 2.238 -22.453 1.00 72.25 88 THR A C 1
ATOM 682 O O . THR A 1 88 ? 18.999 1.514 -22.888 1.00 72.25 88 THR A O 1
ATOM 685 N N . ASN A 1 89 ? 16.831 2.147 -22.881 1.00 66.25 89 ASN A N 1
ATOM 686 C CA . ASN A 1 89 ? 16.309 1.089 -23.770 1.00 66.25 89 ASN A CA 1
ATOM 687 C C . ASN A 1 89 ? 16.714 -0.340 -23.338 1.00 66.25 89 ASN A C 1
ATOM 689 O O . ASN A 1 89 ? 16.657 -1.285 -24.123 1.00 66.25 89 ASN A O 1
ATOM 693 N N . LYS A 1 90 ? 17.147 -0.509 -22.085 1.00 59.56 90 LYS A N 1
ATOM 694 C CA . LYS A 1 90 ? 17.597 -1.764 -21.493 1.00 59.56 90 LYS A CA 1
ATOM 695 C C . LYS A 1 90 ? 16.730 -2.032 -20.280 1.00 59.56 90 LYS A C 1
ATOM 697 O O . LYS A 1 90 ? 17.055 -1.646 -19.163 1.00 59.56 90 LYS A O 1
ATOM 702 N N . VAL A 1 91 ? 15.623 -2.719 -20.529 1.00 58.34 91 VAL A N 1
ATOM 703 C CA . VAL A 1 91 ? 14.667 -3.151 -19.500 1.00 58.34 91 VAL A CA 1
ATOM 704 C C . VAL A 1 91 ? 15.332 -4.081 -18.466 1.00 58.34 91 VAL A C 1
ATOM 706 O O . VAL A 1 91 ? 14.901 -4.145 -17.321 1.00 58.34 91 VAL A O 1
ATOM 709 N N . GLU A 1 92 ? 16.435 -4.747 -18.825 1.00 56.25 92 GLU A N 1
ATOM 710 C CA . GLU A 1 92 ? 17.085 -5.760 -17.982 1.00 56.25 92 GLU A CA 1
ATOM 711 C C . GLU A 1 92 ? 17.853 -5.220 -16.762 1.00 56.25 92 GLU A C 1
ATOM 713 O O . GLU A 1 92 ? 18.136 -5.995 -15.851 1.00 56.25 92 GLU A O 1
ATOM 718 N N . GLN A 1 93 ? 18.199 -3.927 -16.690 1.00 51.97 93 GLN A N 1
ATOM 719 C CA . GLN A 1 93 ? 19.121 -3.443 -15.647 1.00 51.97 93 GLN A CA 1
ATOM 720 C C . GLN A 1 93 ? 18.439 -2.902 -14.374 1.00 51.97 93 GLN A C 1
ATOM 722 O O . GLN A 1 93 ? 19.110 -2.700 -13.362 1.00 51.97 93 GLN A O 1
ATOM 727 N N . SER A 1 94 ? 17.112 -2.749 -14.367 1.00 61.50 94 SER A N 1
ATOM 728 C CA 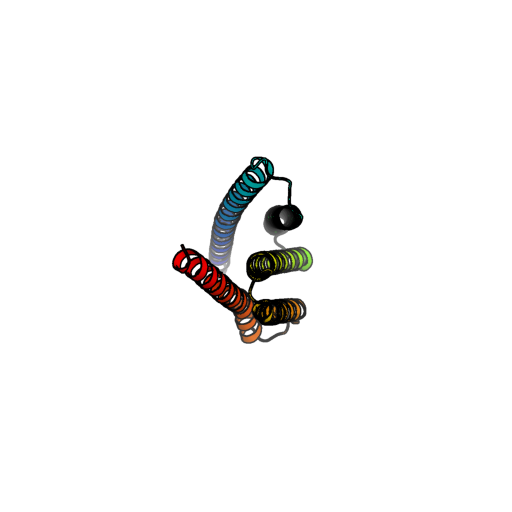. SER A 1 94 ? 16.379 -2.142 -13.243 1.00 61.50 94 SER A CA 1
ATOM 729 C C . SER A 1 94 ? 15.700 -3.164 -12.313 1.00 61.50 94 SER A C 1
ATOM 731 O O . SER A 1 94 ? 14.704 -2.874 -11.647 1.00 61.50 94 SER A O 1
ATOM 733 N N . THR A 1 95 ? 16.243 -4.384 -12.212 1.00 68.50 95 THR A N 1
ATOM 734 C CA . THR A 1 95 ? 15.702 -5.443 -11.333 1.00 68.50 95 THR A CA 1
ATOM 735 C C . THR A 1 95 ? 15.624 -4.981 -9.873 1.00 68.50 95 THR A C 1
ATOM 737 O O . THR A 1 95 ? 14.684 -5.308 -9.157 1.00 68.50 95 THR A O 1
ATOM 740 N N . GLN A 1 96 ? 16.575 -4.150 -9.431 1.00 77.31 96 GLN A N 1
ATOM 741 C CA . GLN A 1 96 ? 16.608 -3.631 -8.060 1.00 77.31 96 GLN A CA 1
ATOM 742 C C . GLN A 1 96 ? 15.450 -2.670 -7.749 1.00 77.31 96 GLN A C 1
ATOM 744 O O . GLN A 1 96 ? 14.890 -2.729 -6.653 1.00 77.31 96 GLN A O 1
ATOM 749 N N . LEU A 1 97 ? 15.065 -1.807 -8.697 1.00 77.38 97 LEU A N 1
ATOM 750 C CA . LEU A 1 97 ? 13.945 -0.877 -8.519 1.00 77.38 97 LEU A CA 1
ATOM 751 C C . LEU A 1 97 ? 12.600 -1.599 -8.589 1.00 77.38 97 LEU A C 1
ATOM 753 O O . LEU A 1 97 ? 11.712 -1.287 -7.797 1.00 77.38 97 LEU A O 1
ATOM 757 N N . GLY A 1 98 ? 12.474 -2.604 -9.461 1.00 76.50 98 GLY A N 1
ATOM 758 C CA . GLY A 1 98 ? 11.298 -3.477 -9.501 1.00 76.50 98 GLY A CA 1
ATOM 759 C C . GLY A 1 98 ? 11.062 -4.192 -8.167 1.00 76.50 98 GLY A C 1
ATOM 760 O O . GLY A 1 98 ? 9.960 -4.131 -7.620 1.00 76.50 98 GLY A O 1
ATOM 761 N N . ILE A 1 99 ? 12.117 -4.773 -7.583 1.00 79.56 99 ILE A N 1
ATOM 762 C CA . ILE A 1 99 ? 12.049 -5.406 -6.255 1.00 79.56 99 ILE A CA 1
ATOM 763 C C . ILE A 1 99 ? 11.671 -4.376 -5.181 1.00 79.56 99 ILE A C 1
ATOM 765 O O . ILE A 1 99 ? 10.818 -4.644 -4.336 1.00 79.56 99 ILE A O 1
ATOM 769 N N . ALA A 1 100 ? 12.267 -3.179 -5.207 1.00 82.44 100 ALA A N 1
ATOM 770 C CA . ALA A 1 100 ? 11.950 -2.133 -4.236 1.00 82.44 100 ALA A CA 1
ATOM 771 C C . ALA A 1 100 ? 10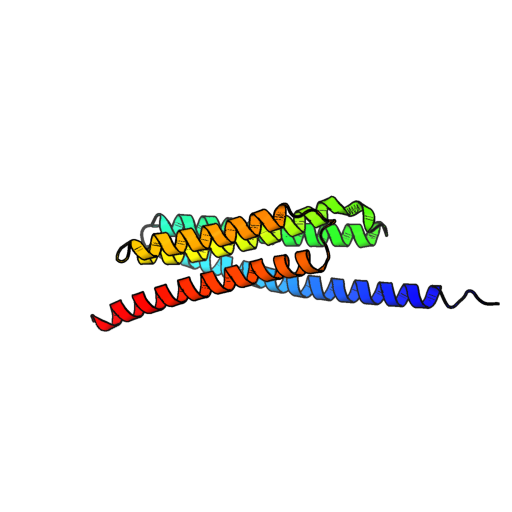.477 -1.688 -4.310 1.00 82.44 100 ALA A C 1
ATOM 773 O O . ALA A 1 100 ? 9.841 -1.507 -3.270 1.00 82.44 100 ALA A O 1
ATOM 774 N N . LEU A 1 101 ? 9.921 -1.551 -5.518 1.00 81.50 101 LEU A N 1
ATOM 775 C CA . LEU A 1 101 ? 8.509 -1.226 -5.729 1.00 81.50 101 LEU A CA 1
ATOM 776 C C . LEU A 1 101 ? 7.589 -2.309 -5.156 1.00 81.50 101 LEU A C 1
ATOM 778 O O . LEU A 1 101 ? 6.660 -1.984 -4.416 1.00 81.50 101 LEU A O 1
ATOM 782 N N . ASP A 1 102 ? 7.872 -3.580 -5.438 1.00 80.94 102 ASP A N 1
ATOM 783 C CA . ASP A 1 102 ? 7.089 -4.711 -4.929 1.00 80.94 102 ASP A CA 1
ATOM 784 C C . ASP A 1 102 ? 7.114 -4.786 -3.390 1.00 80.94 102 ASP A C 1
ATOM 786 O O . ASP A 1 102 ? 6.072 -4.921 -2.739 1.00 80.94 102 ASP A O 1
ATOM 790 N N . VAL A 1 103 ? 8.288 -4.585 -2.781 1.00 82.81 103 VAL A N 1
ATOM 791 C CA . VAL A 1 103 ? 8.438 -4.553 -1.318 1.00 82.81 103 VAL A CA 1
ATOM 792 C C . VAL A 1 103 ? 7.628 -3.415 -0.695 1.00 82.81 103 VAL A C 1
ATOM 794 O O . VAL A 1 103 ? 6.944 -3.638 0.307 1.00 82.81 103 VAL A O 1
ATOM 797 N N . ILE A 1 104 ? 7.669 -2.208 -1.269 1.00 84.06 104 ILE A N 1
ATOM 798 C CA . ILE A 1 104 ? 6.914 -1.061 -0.742 1.00 84.06 104 ILE A CA 1
ATOM 799 C C . ILE A 1 104 ? 5.410 -1.307 -0.841 1.00 84.06 104 ILE A C 1
ATOM 801 O O . ILE A 1 104 ? 4.692 -1.056 0.127 1.00 84.06 104 ILE A O 1
ATOM 805 N N . VAL A 1 105 ? 4.929 -1.847 -1.962 1.00 81.50 105 VAL A N 1
ATOM 806 C CA . VAL A 1 105 ? 3.510 -2.186 -2.142 1.00 81.50 105 VAL A CA 1
ATOM 807 C C . VAL A 1 105 ? 3.054 -3.179 -1.071 1.00 81.50 105 VAL A C 1
ATOM 809 O O . VAL A 1 105 ? 2.056 -2.942 -0.384 1.00 81.50 105 VAL A O 1
ATOM 812 N N . LYS A 1 106 ? 3.817 -4.257 -0.854 1.00 81.00 106 LYS A N 1
ATOM 813 C CA . LYS A 1 106 ? 3.537 -5.252 0.195 1.00 81.00 106 LYS A CA 1
ATOM 814 C C . LYS A 1 106 ? 3.571 -4.638 1.599 1.00 81.00 106 LYS A C 1
ATOM 816 O O . LYS A 1 106 ? 2.733 -4.981 2.437 1.00 81.00 106 LYS A O 1
ATOM 821 N N . LEU A 1 107 ? 4.486 -3.704 1.860 1.00 81.62 107 LEU A N 1
ATOM 822 C CA . LEU A 1 107 ? 4.568 -2.995 3.137 1.00 81.62 107 LEU A CA 1
ATOM 823 C C . LEU A 1 107 ? 3.337 -2.109 3.379 1.00 81.62 107 LEU A C 1
ATOM 825 O O . LEU A 1 107 ? 2.767 -2.148 4.470 1.00 81.62 107 LEU A O 1
ATOM 829 N N . THR A 1 108 ? 2.882 -1.362 2.371 1.00 83.94 108 THR A N 1
ATOM 830 C CA . THR A 1 108 ? 1.661 -0.547 2.464 1.00 83.94 108 THR A CA 1
ATOM 831 C C . THR A 1 108 ? 0.431 -1.418 2.738 1.00 83.94 108 THR A C 1
ATOM 833 O O . THR A 1 108 ? -0.399 -1.056 3.579 1.00 83.94 108 THR A O 1
ATOM 836 N N . TYR A 1 109 ? 0.337 -2.603 2.122 1.00 80.38 109 TYR A N 1
ATOM 837 C CA . TYR A 1 109 ? -0.724 -3.569 2.433 1.00 80.38 109 TYR A CA 1
ATOM 838 C C . TYR A 1 109 ? -0.677 -4.042 3.889 1.00 80.38 109 TYR A C 1
ATOM 840 O O . TYR A 1 109 ? -1.696 -4.005 4.581 1.00 80.38 109 TYR A O 1
ATOM 848 N N . LEU A 1 110 ? 0.501 -4.428 4.383 1.00 80.50 110 LEU A N 1
ATOM 849 C CA . LEU A 1 110 ? 0.680 -4.852 5.773 1.00 80.50 110 LEU A CA 1
ATOM 850 C C . LEU A 1 110 ? 0.301 -3.755 6.772 1.00 80.50 110 LEU A C 1
ATOM 852 O O . LEU A 1 110 ? -0.394 -4.019 7.755 1.00 80.50 110 LEU A O 1
ATOM 856 N N . LEU A 1 111 ? 0.724 -2.516 6.518 1.00 82.38 111 LEU A N 1
ATOM 857 C CA . LEU A 1 111 ? 0.379 -1.376 7.366 1.00 82.38 111 LEU A CA 1
ATOM 858 C C . LEU A 1 111 ? -1.132 -1.126 7.386 1.00 82.38 111 LEU A C 1
ATOM 860 O O . LEU A 1 111 ? -1.685 -0.858 8.454 1.00 82.38 111 LEU A O 1
ATOM 864 N N . SER A 1 112 ? -1.807 -1.272 6.243 1.00 82.44 112 SER A N 1
ATOM 865 C CA . SER A 1 112 ? -3.265 -1.145 6.147 1.00 82.44 112 SER A CA 1
ATOM 866 C C . SER A 1 112 ? -3.994 -2.167 7.032 1.00 82.44 112 SER A C 1
ATOM 868 O O . SER A 1 112 ? -4.880 -1.794 7.807 1.00 82.44 112 SER A O 1
ATOM 870 N N . ASP A 1 113 ? -3.566 -3.434 7.009 1.00 81.88 113 ASP A N 1
ATOM 871 C CA . ASP A 1 113 ? -4.142 -4.497 7.850 1.00 81.88 113 ASP A CA 1
ATOM 872 C C . ASP A 1 113 ? -3.922 -4.219 9.348 1.00 81.88 113 ASP A C 1
ATOM 874 O O . ASP A 1 113 ? -4.850 -4.302 10.161 1.00 81.88 113 ASP A O 1
ATOM 878 N N . ILE A 1 114 ? -2.717 -3.765 9.716 1.00 82.62 114 ILE A N 1
ATOM 879 C CA . ILE A 1 114 ? -2.386 -3.367 11.093 1.00 82.62 114 ILE A CA 1
ATOM 880 C C . ILE A 1 114 ? -3.315 -2.247 11.583 1.00 82.62 114 ILE A C 1
ATOM 882 O O . ILE A 1 114 ? -3.779 -2.308 12.725 1.00 82.62 114 ILE A O 1
ATOM 886 N N . VAL A 1 115 ? -3.627 -1.240 10.757 1.00 83.44 115 VAL A N 1
ATOM 887 C CA . VAL A 1 115 ? -4.549 -0.150 11.139 1.00 83.44 115 VAL A CA 1
ATOM 888 C C . VAL A 1 115 ? -5.945 -0.687 11.440 1.00 83.44 115 VAL A C 1
ATOM 890 O O . VAL A 1 115 ? -6.564 -0.274 12.428 1.00 83.44 115 VAL A O 1
ATOM 893 N N . VAL A 1 116 ? -6.454 -1.597 10.612 1.00 80.81 116 VAL A N 1
ATOM 894 C CA . VAL A 1 116 ? -7.807 -2.144 10.767 1.00 80.81 116 VAL A CA 1
ATOM 895 C C . VAL A 1 116 ? -7.893 -3.031 12.006 1.00 80.81 116 VAL A C 1
ATOM 897 O O . VAL A 1 116 ? -8.796 -2.855 12.834 1.00 80.81 116 VAL A O 1
ATOM 900 N N . VAL A 1 117 ? -6.909 -3.909 12.201 1.00 80.00 117 VAL A N 1
ATOM 901 C CA . VAL A 1 117 ? -6.806 -4.750 13.398 1.00 80.00 117 VAL A CA 1
ATOM 902 C C . VAL A 1 117 ? -6.646 -3.899 14.653 1.00 80.00 117 VAL A C 1
ATOM 904 O O . VAL A 1 117 ? -7.335 -4.141 15.646 1.00 80.00 117 VAL A O 1
ATOM 907 N N . TRP A 1 118 ? -5.816 -2.856 14.619 1.00 80.94 118 TRP A N 1
ATOM 908 C CA . TRP A 1 118 ? -5.657 -1.927 15.737 1.00 80.94 118 TRP A CA 1
ATOM 909 C C . TRP A 1 118 ? -6.964 -1.206 16.089 1.00 80.94 118 TRP A C 1
ATOM 911 O O . TRP A 1 118 ? -7.320 -1.080 17.267 1.00 80.94 118 TRP A O 1
ATOM 921 N N . ARG A 1 119 ? -7.721 -0.749 15.086 1.00 78.19 119 ARG A N 1
ATOM 922 C CA . ARG A 1 119 ? -9.036 -0.120 15.294 1.00 78.19 119 ARG A CA 1
ATOM 923 C C . ARG A 1 119 ? -10.013 -1.081 15.968 1.00 78.19 119 ARG A C 1
ATOM 925 O O . ARG A 1 119 ? -10.635 -0.715 16.965 1.00 78.19 119 ARG A O 1
ATOM 932 N N . ALA A 1 120 ? -10.103 -2.318 15.489 1.00 76.44 120 ALA A N 1
ATOM 933 C CA . ALA A 1 120 ? -10.947 -3.333 16.114 1.00 76.44 120 ALA A CA 1
ATOM 934 C C . ALA A 1 120 ? -10.461 -3.690 17.532 1.00 76.44 120 ALA A C 1
ATOM 936 O O . ALA A 1 120 ? -11.271 -3.844 18.447 1.00 76.44 120 ALA A O 1
ATOM 937 N N . TRP A 1 121 ? -9.145 -3.747 17.747 1.00 78.69 121 TRP A N 1
ATOM 938 C CA . TRP A 1 121 ? -8.527 -4.038 19.040 1.00 78.69 121 TRP A CA 1
ATOM 939 C C . TRP A 1 121 ? -8.835 -2.976 20.093 1.00 78.69 121 TRP A C 1
ATOM 941 O O . TRP A 1 121 ? -9.252 -3.305 21.206 1.00 78.69 121 TRP A O 1
ATOM 951 N N . THR A 1 122 ? -8.642 -1.700 19.753 1.00 74.94 122 THR A N 1
ATOM 952 C CA . THR A 1 122 ? -8.907 -0.577 20.665 1.00 74.94 122 THR A CA 1
ATOM 953 C C . THR A 1 122 ? -10.379 -0.510 21.064 1.00 74.94 122 THR A C 1
ATOM 955 O O . THR A 1 122 ? -10.667 -0.261 22.234 1.00 74.94 122 THR A O 1
ATOM 958 N N . LEU A 1 123 ? -11.298 -0.833 20.148 1.00 71.00 123 LEU A N 1
ATOM 959 C CA . LEU A 1 123 ? -12.734 -0.888 20.427 1.00 71.00 123 LEU A CA 1
ATOM 960 C C . LEU A 1 123 ? -13.132 -2.124 21.256 1.00 71.00 123 LEU A C 1
ATOM 962 O O . LEU A 1 123 ? -13.898 -2.019 22.214 1.00 71.00 123 LEU A O 1
ATOM 966 N N . ALA A 1 124 ? -12.583 -3.300 20.938 1.00 68.38 124 ALA A N 1
ATOM 967 C CA . ALA A 1 124 ? -12.855 -4.545 21.662 1.00 68.38 124 ALA A CA 1
ATOM 968 C C . ALA A 1 124 ? -12.229 -4.574 23.067 1.00 68.38 124 ALA A C 1
ATOM 970 O O . ALA A 1 124 ? -12.669 -5.344 23.928 1.00 68.38 124 ALA A O 1
ATOM 971 N N . SER A 1 125 ? -11.224 -3.721 23.302 1.00 64.44 125 SER A N 1
ATOM 972 C CA . SER A 1 125 ? -10.395 -3.668 24.505 1.00 64.44 125 SER A CA 1
ATOM 973 C C . SER A 1 125 ? -11.183 -3.647 25.815 1.00 64.44 125 SER A C 1
ATOM 975 O O . SER A 1 125 ? -10.745 -4.243 26.796 1.00 64.44 125 SER A O 1
ATOM 977 N N . SER A 1 126 ? -12.351 -3.004 25.827 1.00 64.12 126 SER A N 1
ATOM 978 C CA . SER A 1 126 ? -13.130 -2.817 27.050 1.00 64.12 126 SER A CA 1
ATOM 979 C C . SER A 1 126 ? -14.173 -3.907 27.318 1.00 64.12 126 SER A C 1
ATOM 981 O O . SER A 1 126 ? -14.672 -3.967 28.439 1.00 64.12 126 SER A O 1
ATOM 983 N N . ARG A 1 127 ? -14.562 -4.728 26.327 1.00 67.25 127 ARG A N 1
ATOM 984 C CA . ARG A 1 127 ? -15.782 -5.557 26.449 1.00 67.25 127 ARG A CA 1
ATOM 985 C C . ARG A 1 127 ? -15.650 -7.011 25.993 1.00 67.25 127 ARG A C 1
ATOM 987 O O . ARG A 1 127 ? -16.391 -7.847 26.499 1.00 67.25 127 ARG A O 1
ATOM 994 N N . TYR A 1 128 ? -14.706 -7.345 25.105 1.00 71.31 128 TYR A N 1
ATOM 995 C CA . TYR A 1 128 ? -14.595 -8.702 24.546 1.00 71.31 128 TYR A CA 1
ATOM 996 C C . TYR A 1 128 ? -13.131 -9.161 24.377 1.00 71.31 128 TYR A C 1
ATOM 998 O O . TYR A 1 128 ? -12.559 -9.023 23.295 1.00 71.31 128 TYR A O 1
ATOM 1006 N N . PRO A 1 129 ? -12.510 -9.787 25.399 1.00 70.69 129 PRO A N 1
ATOM 1007 C CA . PRO A 1 129 ? -11.116 -10.238 25.324 1.00 70.69 129 PRO A CA 1
ATOM 1008 C C . PRO A 1 129 ? -10.893 -11.382 24.320 1.00 70.69 129 PRO A C 1
ATOM 1010 O O . PRO A 1 129 ? -9.791 -11.538 23.812 1.00 70.69 129 PRO A O 1
ATOM 1013 N N . ARG A 1 130 ? -11.928 -12.162 23.972 1.00 73.38 130 ARG A N 1
ATOM 1014 C CA . ARG A 1 130 ? -11.826 -13.238 22.965 1.00 73.38 130 ARG A CA 1
ATOM 1015 C C . ARG A 1 130 ? -11.668 -12.712 21.535 1.00 73.38 130 ARG A C 1
ATOM 1017 O O . ARG A 1 130 ? -10.995 -13.344 20.728 1.00 73.38 130 ARG A O 1
ATOM 1024 N N . ALA A 1 131 ? -12.230 -11.539 21.235 1.00 69.19 131 ALA A N 1
ATOM 1025 C CA . ALA A 1 131 ? -12.092 -10.913 19.919 1.00 69.19 131 ALA A CA 1
ATOM 1026 C C . ALA A 1 131 ? -10.633 -10.523 19.624 1.00 69.19 131 ALA A C 1
ATOM 1028 O O . ALA A 1 131 ? -10.199 -10.583 18.480 1.00 69.19 131 ALA A O 1
ATOM 1029 N N . ARG A 1 132 ? -9.847 -10.213 20.664 1.00 71.75 132 ARG A N 1
ATOM 1030 C CA . ARG A 1 132 ? -8.410 -9.924 20.551 1.00 71.75 132 ARG A CA 1
ATOM 1031 C C . ARG A 1 132 ? -7.613 -11.101 19.988 1.00 71.75 132 ARG A C 1
ATOM 1033 O O . ARG A 1 132 ? -6.776 -10.900 19.119 1.00 71.75 132 ARG A O 1
ATOM 1040 N N . TYR A 1 133 ? -7.895 -12.320 20.450 1.00 76.25 133 TYR A N 1
ATOM 1041 C CA . TYR A 1 133 ? -7.214 -13.517 19.954 1.00 76.25 133 TYR A CA 1
ATOM 1042 C C . TYR A 1 133 ? -7.548 -13.792 18.488 1.00 76.25 133 TYR A C 1
ATOM 1044 O O . TYR A 1 133 ? -6.640 -14.040 17.706 1.00 76.25 133 TYR A O 1
ATOM 1052 N N . LEU A 1 134 ? -8.822 -13.676 18.093 1.00 75.56 134 LEU A N 1
ATOM 1053 C CA . LEU A 1 134 ? -9.224 -13.849 16.692 1.00 75.56 134 LEU A CA 1
ATOM 1054 C C . LEU A 1 134 ? -8.565 -12.816 15.772 1.00 75.56 134 LEU A C 1
ATOM 1056 O O . LEU A 1 134 ? -8.084 -13.174 14.704 1.00 75.56 134 LEU A O 1
ATOM 1060 N N . LEU A 1 135 ? -8.494 -11.555 16.205 1.00 72.25 135 LEU A N 1
ATOM 1061 C CA . LEU A 1 135 ? -7.831 -10.490 15.452 1.00 72.25 135 LEU A CA 1
ATOM 1062 C C . LEU A 1 135 ? -6.319 -10.713 15.328 1.00 72.25 135 LEU A C 1
ATOM 1064 O O . LEU A 1 135 ? -5.770 -10.485 14.257 1.00 72.25 135 LEU A O 1
ATOM 1068 N N . LEU A 1 136 ? -5.650 -11.190 16.383 1.00 78.38 136 LEU A N 1
ATOM 1069 C CA . LEU A 1 136 ? -4.225 -11.536 16.318 1.00 78.38 136 LEU A CA 1
ATOM 1070 C C . LEU A 1 136 ? -3.957 -12.731 15.412 1.00 78.38 136 LEU A C 1
ATOM 1072 O O . LEU A 1 136 ? -2.984 -12.704 14.668 1.00 78.38 136 LEU A O 1
ATOM 1076 N N . VAL A 1 137 ? -4.813 -13.754 15.451 1.00 79.50 137 VAL A N 1
ATOM 1077 C CA . VAL A 1 137 ? -4.706 -14.898 14.538 1.00 79.50 137 VAL A CA 1
ATOM 1078 C C . VAL A 1 137 ? -4.882 -14.429 13.093 1.00 79.50 137 VAL A C 1
ATOM 1080 O O . VAL A 1 137 ? -4.071 -14.786 12.244 1.00 79.50 137 VAL A O 1
ATOM 1083 N N . CYS A 1 138 ? -5.868 -13.567 12.825 1.00 75.00 138 CYS A N 1
ATOM 1084 C CA . CYS A 1 138 ? -6.092 -12.995 11.496 1.00 75.00 138 CYS A CA 1
ATOM 1085 C C . CYS A 1 138 ? -4.889 -12.168 11.020 1.00 75.00 138 CYS A C 1
ATOM 1087 O O . CYS A 1 138 ? -4.396 -12.391 9.921 1.00 75.00 138 CYS A O 1
ATOM 1089 N N . LEU A 1 139 ? -4.353 -11.298 11.885 1.00 74.62 139 LEU A N 1
ATOM 1090 C CA . LEU A 1 139 ? -3.149 -10.520 11.591 1.00 74.62 139 LEU A CA 1
ATOM 1091 C C . LEU A 1 139 ? -1.952 -11.440 11.317 1.00 74.62 139 LEU A C 1
ATOM 1093 O O . LEU A 1 139 ? -1.226 -11.229 10.356 1.00 74.62 139 LEU A O 1
ATOM 1097 N N . SER A 1 140 ? -1.758 -12.481 12.132 1.00 78.50 140 SER A N 1
ATOM 1098 C CA . SER A 1 140 ? -0.666 -13.439 11.938 1.00 78.50 140 SER A CA 1
ATOM 1099 C C . SER A 1 140 ? -0.801 -14.217 10.628 1.00 78.50 140 SER A C 1
ATOM 1101 O O . SER A 1 140 ? 0.199 -14.505 9.984 1.00 78.50 140 SER A O 1
ATOM 1103 N N . ALA A 1 141 ? -2.028 -14.513 10.191 1.00 76.06 141 ALA A N 1
ATOM 1104 C CA . ALA A 1 141 ? -2.272 -15.140 8.899 1.00 76.06 141 ALA A CA 1
ATOM 1105 C C . ALA A 1 141 ? -1.941 -14.181 7.742 1.00 76.06 141 ALA A C 1
ATOM 1107 O O . ALA A 1 141 ? -1.251 -14.586 6.804 1.00 76.06 141 ALA A O 1
ATOM 1108 N N . SER A 1 142 ? -2.346 -12.907 7.830 1.00 72.75 142 SER A N 1
ATOM 1109 C CA . SER A 1 142 ? -1.964 -11.868 6.860 1.00 72.75 142 SER A CA 1
ATOM 1110 C C . SER A 1 142 ? -0.447 -11.684 6.791 1.00 72.75 142 SER A C 1
ATOM 1112 O O . SER A 1 142 ? 0.116 -11.648 5.697 1.00 72.75 142 SER A O 1
ATOM 1114 N N . THR A 1 143 ? 0.238 -11.601 7.939 1.00 75.31 143 THR A N 1
ATOM 1115 C CA . THR A 1 143 ? 1.693 -11.408 7.968 1.00 75.31 143 THR A CA 1
ATOM 1116 C C . THR A 1 143 ? 2.434 -12.617 7.425 1.00 75.31 143 THR A C 1
ATOM 1118 O O . THR A 1 143 ? 3.340 -12.436 6.618 1.00 75.31 143 THR A O 1
ATOM 1121 N N . VAL A 1 144 ? 2.033 -13.839 7.787 1.00 80.31 144 VAL A N 1
ATOM 1122 C CA . VAL A 1 144 ? 2.628 -15.063 7.232 1.00 80.31 144 VAL A CA 1
ATOM 1123 C C . VAL A 1 144 ? 2.453 -15.089 5.716 1.00 80.31 144 VAL A C 1
ATOM 1125 O O . VAL A 1 144 ? 3.440 -15.256 5.004 1.00 80.31 144 VAL A O 1
ATOM 1128 N N . THR A 1 145 ? 1.247 -14.819 5.213 1.00 74.81 145 THR A N 1
ATOM 1129 C CA . THR A 1 145 ? 0.972 -14.787 3.765 1.00 74.81 145 THR A CA 1
ATOM 1130 C C . THR A 1 145 ? 1.835 -13.745 3.048 1.00 74.81 145 THR A C 1
ATOM 1132 O O . THR A 1 145 ? 2.434 -14.045 2.019 1.00 74.81 145 THR A O 1
ATOM 1135 N N . ALA A 1 146 ? 1.979 -12.544 3.616 1.00 69.81 146 ALA A N 1
ATOM 1136 C CA . ALA A 1 146 ? 2.823 -11.497 3.045 1.00 69.81 146 ALA A CA 1
ATOM 1137 C C . ALA A 1 146 ? 4.318 -11.845 3.087 1.00 69.81 146 ALA A C 1
ATOM 1139 O O . ALA A 1 146 ? 5.033 -11.564 2.130 1.00 69.81 146 ALA A O 1
ATOM 1140 N N . THR A 1 147 ? 4.799 -12.469 4.168 1.00 75.50 147 THR A N 1
ATOM 1141 C CA . THR A 1 147 ? 6.201 -12.905 4.259 1.00 75.50 147 THR A CA 1
ATOM 1142 C C . THR A 1 147 ? 6.507 -14.016 3.267 1.00 75.50 147 THR A C 1
ATOM 1144 O O . THR A 1 147 ? 7.513 -13.930 2.576 1.00 75.50 147 THR A O 1
ATOM 1147 N N . VAL A 1 148 ? 5.623 -15.008 3.121 1.00 77.38 148 VAL A N 1
ATOM 1148 C CA . VAL A 1 148 ? 5.773 -16.062 2.106 1.00 77.38 148 VAL A CA 1
ATOM 1149 C C . VAL A 1 148 ? 5.833 -15.434 0.713 1.00 77.38 148 VAL A C 1
ATOM 1151 O O . VAL A 1 148 ? 6.747 -15.737 -0.043 1.00 77.38 148 VAL A O 1
ATOM 1154 N N . ALA A 1 149 ? 4.973 -14.449 0.437 1.00 69.81 149 ALA A N 1
ATOM 1155 C CA . ALA A 1 149 ? 4.994 -13.703 -0.818 1.00 69.81 149 ALA A CA 1
ATOM 1156 C C . ALA A 1 149 ? 6.258 -12.876 -1.067 1.00 69.81 149 ALA A C 1
ATOM 1158 O O . ALA A 1 149 ? 6.532 -12.528 -2.211 1.00 69.81 149 ALA A O 1
ATOM 1159 N N . MET A 1 150 ? 7.014 -12.506 -0.034 1.00 68.94 150 MET A N 1
ATOM 1160 C CA . MET A 1 150 ? 8.294 -11.807 -0.192 1.00 68.94 150 MET A CA 1
ATOM 1161 C C . MET A 1 150 ? 9.463 -12.757 -0.470 1.00 68.94 150 MET A C 1
ATOM 1163 O O . MET A 1 150 ? 10.447 -12.329 -1.061 1.00 68.94 150 MET A O 1
ATOM 1167 N N . PHE A 1 151 ? 9.376 -14.012 -0.026 1.00 74.94 151 PHE A N 1
ATOM 1168 C CA . PHE A 1 151 ? 10.456 -14.998 -0.149 1.00 74.94 151 PHE A CA 1
ATOM 1169 C C . PHE A 1 151 ? 10.245 -16.000 -1.287 1.00 74.94 151 PHE A C 1
ATOM 1171 O O . PHE A 1 151 ? 11.064 -16.904 -1.452 1.00 74.94 151 PHE A O 1
ATOM 1178 N N . GLU A 1 152 ? 9.163 -15.869 -2.053 1.00 71.31 152 GLU A N 1
ATOM 1179 C CA . GLU A 1 152 ? 8.905 -16.741 -3.192 1.00 71.31 152 GLU A CA 1
ATOM 1180 C C . GLU A 1 152 ? 9.949 -16.486 -4.299 1.00 71.31 152 GLU A C 1
ATOM 1182 O O . GLU A 1 152 ? 10.087 -15.345 -4.744 1.00 71.31 152 GLU A O 1
ATOM 1187 N N . PRO A 1 153 ? 10.733 -17.502 -4.714 1.00 67.62 153 PRO A N 1
ATOM 1188 C CA . PRO A 1 153 ? 11.750 -17.335 -5.750 1.00 67.62 153 PRO A CA 1
ATOM 1189 C C . PRO A 1 153 ? 11.113 -17.055 -7.119 1.00 67.62 153 PRO A C 1
ATOM 1191 O O . PRO A 1 153 ? 10.079 -17.635 -7.449 1.00 67.62 153 PRO A O 1
ATOM 1194 N N . ASP A 1 154 ? 11.766 -16.221 -7.936 1.00 61.78 154 ASP A N 1
ATOM 1195 C CA . ASP A 1 154 ? 11.296 -15.804 -9.275 1.00 61.78 154 ASP A CA 1
ATOM 1196 C C . ASP A 1 154 ? 11.067 -16.976 -10.253 1.00 61.78 154 ASP A C 1
ATOM 1198 O O . ASP A 1 154 ? 10.311 -16.850 -11.212 1.00 61.78 154 ASP A O 1
ATOM 1202 N N . ASP A 1 155 ? 11.651 -18.148 -9.981 1.00 64.62 155 ASP A N 1
ATOM 1203 C CA . ASP A 1 155 ? 11.484 -19.368 -10.787 1.00 64.62 155 ASP A CA 1
ATOM 1204 C C . ASP A 1 155 ? 10.182 -20.139 -10.481 1.00 64.62 155 ASP A C 1
ATOM 1206 O O . ASP A 1 155 ? 9.965 -21.254 -10.971 1.00 64.62 155 ASP A O 1
ATOM 1210 N N . SER A 1 156 ? 9.313 -19.585 -9.634 1.00 65.06 156 SER A N 1
ATOM 1211 C CA . SER A 1 156 ? 8.049 -20.218 -9.261 1.00 65.06 156 SER A CA 1
ATOM 1212 C C . SER A 1 156 ? 7.097 -20.277 -10.461 1.00 65.06 156 SER A C 1
ATOM 1214 O O . SER A 1 156 ? 7.011 -19.327 -11.241 1.00 65.06 156 SER A O 1
ATOM 1216 N N . PRO A 1 157 ? 6.350 -21.383 -10.650 1.00 69.62 157 PRO A N 1
ATOM 1217 C CA . PRO A 1 157 ? 5.452 -21.502 -11.789 1.00 69.62 157 PRO A CA 1
ATOM 1218 C C . PRO A 1 157 ? 4.426 -20.364 -11.770 1.00 69.62 157 PRO A C 1
ATOM 1220 O O . PRO A 1 157 ? 3.833 -20.087 -10.731 1.00 69.62 157 PRO A O 1
ATOM 1223 N N . LEU A 1 158 ? 4.188 -19.746 -12.934 1.00 65.31 158 LEU A N 1
ATOM 1224 C CA . LEU A 1 158 ? 3.342 -18.555 -13.129 1.00 65.31 158 LEU A CA 1
ATOM 1225 C C . LEU A 1 158 ? 1.998 -18.612 -12.369 1.00 65.31 158 LEU A C 1
ATOM 1227 O O . LEU A 1 158 ? 1.521 -17.612 -11.837 1.00 65.31 158 LEU A O 1
ATOM 1231 N N . ASN A 1 159 ? 1.400 -19.804 -12.279 1.00 68.06 159 ASN A N 1
ATOM 1232 C CA . ASN A 1 159 ? 0.138 -20.038 -11.577 1.00 68.06 159 ASN A CA 1
ATOM 1233 C C . ASN A 1 159 ? 0.231 -19.812 -10.057 1.00 68.06 159 ASN A C 1
ATOM 1235 O O . ASN A 1 159 ? -0.746 -19.369 -9.454 1.00 68.06 159 ASN A O 1
ATOM 1239 N N . THR A 1 160 ? 1.378 -20.100 -9.440 1.00 65.31 160 THR A N 1
ATOM 1240 C CA . THR A 1 160 ? 1.600 -19.897 -8.003 1.00 65.31 160 THR A CA 1
ATOM 1241 C C . THR A 1 160 ? 1.757 -18.415 -7.692 1.00 65.31 160 THR A C 1
ATOM 1243 O O . THR A 1 160 ? 1.055 -17.921 -6.813 1.00 65.31 160 THR A O 1
ATOM 1246 N N . SER A 1 161 ? 2.535 -17.672 -8.485 1.00 65.44 161 SER A N 1
ATOM 1247 C CA . SER A 1 161 ? 2.716 -16.223 -8.309 1.00 65.44 161 SER A CA 1
ATOM 1248 C C . SER A 1 161 ? 1.399 -15.451 -8.440 1.00 65.44 161 SER A C 1
ATOM 1250 O O . SER A 1 161 ? 1.116 -14.564 -7.635 1.00 65.44 161 SER A O 1
ATOM 1252 N N . ILE A 1 162 ? 0.540 -15.828 -9.397 1.00 68.75 162 ILE A N 1
ATOM 1253 C CA . ILE A 1 162 ? -0.797 -15.227 -9.557 1.00 68.75 162 ILE A CA 1
ATOM 1254 C C . ILE A 1 162 ? -1.699 -15.568 -8.363 1.00 68.75 162 ILE A C 1
ATOM 1256 O O . ILE A 1 162 ? -2.390 -14.692 -7.839 1.00 68.75 162 ILE A O 1
ATOM 1260 N N . ALA A 1 163 ? -1.695 -16.825 -7.910 1.00 71.88 163 ALA A N 1
ATOM 1261 C CA . ALA A 1 163 ? -2.492 -17.242 -6.760 1.00 71.88 163 ALA A CA 1
ATOM 1262 C C . ALA A 1 163 ? -2.066 -16.501 -5.484 1.00 71.88 163 ALA A C 1
ATOM 1264 O O . ALA A 1 163 ? -2.919 -16.024 -4.736 1.00 71.88 163 ALA A O 1
ATOM 1265 N N . LEU A 1 164 ? -0.762 -16.342 -5.265 1.00 69.38 164 LEU A N 1
ATOM 1266 C CA . LEU A 1 164 ? -0.214 -15.638 -4.112 1.00 69.38 164 LEU A CA 1
ATOM 1267 C C . LEU A 1 164 ? -0.521 -14.135 -4.151 1.00 69.38 164 LEU A C 1
ATOM 1269 O O . LEU A 1 164 ? -0.955 -13.559 -3.149 1.00 69.38 164 LEU A O 1
ATOM 1273 N N . ALA A 1 165 ? -0.372 -13.518 -5.328 1.00 68.00 165 ALA A N 1
ATOM 1274 C CA . ALA A 1 165 ? -0.722 -12.120 -5.562 1.00 68.00 165 ALA A CA 1
ATOM 1275 C C . ALA A 1 165 ? -2.217 -11.851 -5.325 1.00 68.00 165 ALA A C 1
ATOM 1277 O O . ALA A 1 165 ? -2.575 -10.776 -4.849 1.00 68.00 165 ALA A O 1
ATOM 1278 N N . ALA A 1 166 ? -3.089 -12.828 -5.597 1.00 72.56 166 ALA A N 1
ATOM 1279 C CA . ALA A 1 166 ? -4.522 -12.744 -5.315 1.00 72.56 166 ALA A CA 1
ATOM 1280 C C . ALA A 1 166 ? -4.879 -13.067 -3.850 1.00 72.56 166 ALA A C 1
ATOM 1282 O O . ALA A 1 166 ? -5.842 -12.517 -3.311 1.00 72.56 166 ALA A O 1
ATOM 1283 N N . MET A 1 167 ? -4.112 -13.928 -3.175 1.00 76.50 167 MET A N 1
ATOM 1284 C CA . MET A 1 167 ? -4.361 -14.301 -1.777 1.00 76.50 167 MET A CA 1
ATOM 1285 C C . MET A 1 167 ? -4.150 -13.143 -0.805 1.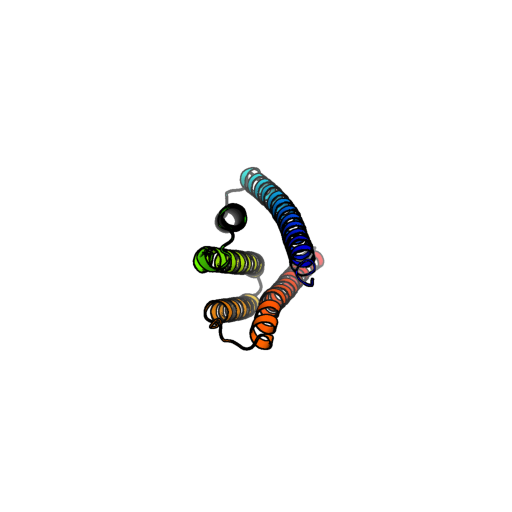00 76.50 167 MET A C 1
ATOM 1287 O O . MET A 1 167 ? -4.874 -13.038 0.186 1.00 76.50 167 MET A O 1
ATOM 1291 N N . LEU A 1 168 ? -3.188 -12.266 -1.079 1.00 72.75 168 LEU A N 1
ATOM 1292 C CA . LEU A 1 168 ? -2.863 -11.125 -0.223 1.00 72.75 168 LEU A CA 1
ATOM 1293 C C . LEU A 1 168 ? -4.042 -10.128 -0.096 1.00 72.75 168 LEU A C 1
ATOM 1295 O O . LEU A 1 168 ? -4.497 -9.900 1.030 1.00 72.75 168 LEU A O 1
ATOM 1299 N N . PRO A 1 169 ? -4.638 -9.606 -1.191 1.00 75.19 169 PRO A N 1
ATOM 1300 C CA . PRO A 1 169 ? -5.824 -8.755 -1.109 1.00 75.19 169 PRO A CA 1
ATOM 1301 C C . PRO A 1 169 ? -7.070 -9.514 -0.633 1.00 75.19 169 PRO A C 1
ATOM 1303 O O . PRO A 1 169 ? -7.901 -8.925 0.058 1.00 75.19 169 PRO A O 1
ATOM 1306 N N . LEU A 1 170 ? -7.200 -10.812 -0.938 1.00 78.50 170 LEU A N 1
ATOM 1307 C CA . LEU A 1 170 ? -8.307 -11.639 -0.442 1.00 78.50 170 LEU A CA 1
ATOM 1308 C C . LEU A 1 170 ? -8.280 -11.747 1.089 1.00 78.50 170 LEU A C 1
ATOM 1310 O O . LEU A 1 170 ? -9.296 -11.525 1.747 1.00 78.50 170 LEU A O 1
ATOM 1314 N N . THR A 1 171 ? -7.114 -12.057 1.655 1.00 77.31 171 THR A N 1
ATOM 1315 C CA . THR A 1 171 ? -6.926 -12.176 3.107 1.00 77.31 171 THR A CA 1
ATOM 1316 C C . THR A 1 171 ? -7.244 -10.846 3.781 1.00 77.31 171 THR A C 1
ATOM 1318 O O . THR A 1 171 ? -8.012 -10.806 4.737 1.00 77.31 171 THR A O 1
ATOM 1321 N N . LEU A 1 172 ? -6.760 -9.743 3.209 1.00 72.50 172 LEU A N 1
ATOM 1322 C CA . LEU A 1 172 ? -6.991 -8.389 3.710 1.00 72.50 172 LEU A CA 1
ATOM 1323 C C . LEU A 1 172 ? -8.475 -7.990 3.643 1.00 72.50 172 LEU A C 1
ATOM 1325 O O . LEU A 1 172 ? -9.015 -7.403 4.583 1.00 72.50 172 LEU A O 1
ATOM 1329 N N . PHE A 1 173 ? -9.176 -8.368 2.572 1.00 79.69 173 PHE A N 1
ATOM 1330 C CA . PHE A 1 173 ? -10.621 -8.182 2.460 1.00 79.69 173 PHE A CA 1
ATOM 1331 C C . PHE A 1 173 ? -11.372 -8.942 3.557 1.00 79.69 173 PHE A C 1
ATOM 1333 O O . PHE A 1 173 ? -12.234 -8.366 4.223 1.00 79.69 173 PHE A O 1
ATOM 1340 N N . VAL A 1 174 ? -11.018 -10.207 3.799 1.00 79.44 174 VAL A N 1
ATOM 1341 C CA . VAL A 1 174 ? -11.634 -11.016 4.858 1.00 79.44 174 VAL A CA 1
ATOM 1342 C C . VAL A 1 174 ? -11.375 -10.398 6.233 1.00 79.44 174 VAL A C 1
ATOM 1344 O O . VAL A 1 174 ? -12.330 -10.211 6.992 1.00 79.44 174 VAL A O 1
ATOM 1347 N N . THR A 1 175 ? -10.134 -10.008 6.544 1.00 78.81 175 THR A N 1
ATOM 1348 C CA . THR A 1 175 ? -9.791 -9.355 7.819 1.00 78.81 175 THR A CA 1
ATOM 1349 C C . THR A 1 175 ? -10.597 -8.072 8.017 1.00 78.81 175 THR A C 1
ATOM 1351 O O . THR A 1 175 ? -11.182 -7.864 9.084 1.00 78.81 175 THR A O 1
ATOM 1354 N N . ASN A 1 176 ? -10.734 -7.257 6.968 1.00 82.94 176 ASN A N 1
ATOM 1355 C CA . ASN A 1 176 ? -11.520 -6.025 6.994 1.00 82.94 176 ASN A CA 1
ATOM 1356 C C . ASN A 1 176 ? -13.015 -6.274 7.200 1.00 82.94 176 ASN A C 1
ATOM 1358 O O . ASN A 1 176 ? -13.644 -5.583 8.007 1.00 82.94 176 ASN A O 1
ATOM 1362 N N . VAL A 1 177 ? -13.597 -7.261 6.517 1.00 82.06 177 VAL A N 1
ATOM 1363 C CA . VAL A 1 177 ? -15.011 -7.630 6.682 1.00 82.06 177 VAL A CA 1
ATOM 1364 C C . VAL A 1 177 ? -15.271 -8.138 8.097 1.00 82.06 177 VAL A C 1
ATOM 1366 O O . VAL A 1 177 ? -16.250 -7.724 8.726 1.00 82.06 177 VAL A O 1
ATOM 1369 N N . VAL A 1 178 ? -14.391 -8.986 8.634 1.00 79.75 178 VAL A N 1
ATOM 1370 C CA . VAL A 1 178 ? -14.502 -9.505 10.005 1.00 79.75 178 VAL A CA 1
ATOM 1371 C C . VAL A 1 178 ? -14.390 -8.364 11.013 1.00 79.75 178 VAL A C 1
ATOM 1373 O O . VAL A 1 178 ? -15.269 -8.217 11.866 1.00 79.75 178 VAL A O 1
ATOM 1376 N N . ALA A 1 179 ? -13.367 -7.515 10.893 1.00 76.12 179 ALA A N 1
ATOM 1377 C CA . ALA A 1 179 ? -13.165 -6.365 11.769 1.00 76.12 179 ALA A CA 1
ATOM 1378 C C . ALA A 1 179 ? -14.369 -5.410 11.737 1.00 76.12 179 ALA A C 1
ATOM 1380 O O . ALA A 1 179 ? -14.891 -5.034 12.789 1.00 76.12 179 ALA A O 1
ATOM 1381 N N . THR A 1 180 ? -14.867 -5.081 10.544 1.00 81.56 180 THR A N 1
ATOM 1382 C CA . THR A 1 180 ? -16.019 -4.184 10.360 1.00 81.56 180 THR A CA 1
ATOM 1383 C C . THR A 1 180 ? -17.301 -4.794 10.921 1.00 81.56 180 THR A C 1
ATOM 1385 O O . THR A 1 180 ? -18.051 -4.115 11.620 1.00 81.56 180 THR A O 1
ATOM 1388 N N . SER A 1 181 ? -17.526 -6.093 10.708 1.00 82.62 181 SER A N 1
ATOM 1389 C CA . SER A 1 181 ? -18.677 -6.814 11.268 1.00 82.62 181 SER A CA 1
ATOM 1390 C C . SER A 1 181 ? -18.657 -6.818 12.798 1.00 82.62 181 SER A C 1
ATOM 1392 O O . SER A 1 181 ? -19.698 -6.658 13.438 1.00 82.62 181 SER A O 1
ATOM 1394 N N . PHE A 1 182 ? -17.476 -6.964 13.407 1.00 76.44 182 PHE A N 1
ATOM 1395 C CA . PHE A 1 182 ? -17.313 -6.875 14.859 1.00 76.44 182 PHE A CA 1
ATOM 1396 C C . PHE A 1 182 ? -17.597 -5.469 15.387 1.00 76.44 182 PHE A C 1
ATOM 1398 O O . PHE A 1 182 ? -18.327 -5.327 16.370 1.00 76.44 182 PHE A O 1
ATOM 1405 N N . ILE A 1 183 ? -17.068 -4.438 14.725 1.00 76.62 183 ILE A N 1
ATOM 1406 C CA . ILE A 1 183 ? -17.339 -3.038 15.074 1.00 76.62 183 ILE A CA 1
ATOM 1407 C C . ILE A 1 183 ? -18.844 -2.755 14.982 1.00 76.62 183 ILE A C 1
ATOM 1409 O O . ILE A 1 183 ? -19.412 -2.193 15.917 1.00 76.62 183 ILE A O 1
ATOM 1413 N N . GLY A 1 184 ? -19.505 -3.216 13.915 1.00 81.06 184 GLY A N 1
ATOM 1414 C CA . GLY A 1 184 ? -20.949 -3.078 13.727 1.00 81.06 184 GLY A CA 1
ATOM 1415 C C . GLY A 1 184 ? -21.761 -3.749 14.837 1.00 81.06 184 GLY A C 1
ATOM 1416 O O . GLY A 1 184 ? -22.672 -3.136 15.391 1.00 81.06 184 GLY A O 1
ATOM 1417 N N . LYS A 1 185 ? -21.388 -4.970 15.243 1.00 79.50 185 LYS A N 1
ATOM 1418 C CA . LYS A 1 185 ? -22.034 -5.662 16.375 1.00 79.50 185 LYS A CA 1
ATOM 1419 C C . LYS A 1 185 ? -21.867 -4.908 17.693 1.00 79.50 185 LYS A C 1
ATOM 1421 O O . LYS A 1 185 ? -22.823 -4.812 18.462 1.00 79.50 185 LYS A O 1
ATOM 1426 N N . ILE A 1 186 ? -20.676 -4.369 17.961 1.00 75.94 186 ILE A N 1
ATOM 1427 C CA . ILE A 1 186 ? -20.428 -3.569 19.168 1.00 75.94 186 ILE A CA 1
ATOM 1428 C C . ILE A 1 186 ? -21.283 -2.299 19.136 1.00 75.94 186 ILE A C 1
ATOM 1430 O O . ILE A 1 186 ? -21.967 -2.023 20.120 1.00 75.94 186 ILE A O 1
ATOM 1434 N N . ALA A 1 187 ? -21.299 -1.574 18.014 1.00 78.06 187 ALA A N 1
ATOM 1435 C CA . ALA A 1 187 ? -22.102 -0.365 17.848 1.00 78.06 187 ALA A CA 1
ATOM 1436 C C . ALA A 1 187 ? -23.593 -0.640 18.096 1.00 78.06 187 ALA A C 1
ATOM 1438 O O . ALA A 1 187 ? -24.212 0.038 18.913 1.00 78.06 187 ALA A O 1
ATOM 1439 N N . TRP A 1 188 ? -24.134 -1.707 17.500 1.00 79.00 188 TRP A N 1
ATOM 1440 C CA . TRP A 1 188 ? -25.529 -2.107 17.697 1.00 79.00 188 TRP A CA 1
ATOM 1441 C C . TRP A 1 188 ? -25.842 -2.467 19.155 1.00 79.00 188 TRP A C 1
ATOM 1443 O O . TRP A 1 188 ? -26.889 -2.097 19.682 1.00 79.00 188 TRP A O 1
ATOM 1453 N N . SER A 1 189 ? -24.918 -3.148 19.842 1.00 71.75 189 SER A N 1
ATOM 1454 C CA . SER A 1 189 ? -25.097 -3.504 21.256 1.00 71.75 189 SER A CA 1
ATOM 1455 C C . SER A 1 189 ? -25.104 -2.296 22.195 1.00 71.75 189 SER A C 1
ATOM 1457 O O . SER A 1 189 ? -25.715 -2.364 23.255 1.00 71.75 189 SER A O 1
ATOM 1459 N N . VAL A 1 190 ? -24.440 -1.197 21.823 1.00 68.88 190 VAL A N 1
ATOM 1460 C CA . VAL A 1 190 ? -24.456 0.051 22.599 1.00 68.88 190 VAL A CA 1
ATOM 1461 C C . VAL A 1 190 ? -25.766 0.802 22.366 1.00 68.88 190 VAL A C 1
ATOM 1463 O O . VAL A 1 190 ? -26.351 1.287 23.328 1.00 68.88 190 VAL A O 1
ATOM 1466 N N . THR A 1 191 ? -26.260 0.845 21.126 1.00 67.94 191 THR A N 1
ATOM 1467 C CA . THR A 1 191 ? -27.535 1.501 20.791 1.00 67.94 191 THR A CA 1
ATOM 1468 C C . THR A 1 191 ? -28.744 0.778 21.382 1.00 67.94 1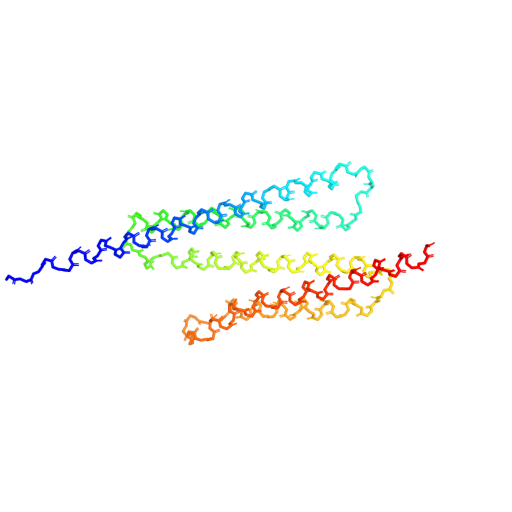91 THR A C 1
ATOM 1470 O O . THR A 1 191 ? -29.701 1.434 21.752 1.00 67.94 191 THR A O 1
ATOM 1473 N N . ALA A 1 192 ? -28.705 -0.549 21.532 1.00 60.56 192 ALA A N 1
ATOM 1474 C CA . ALA A 1 192 ? -29.810 -1.315 22.120 1.00 60.56 192 ALA A CA 1
ATOM 1475 C C . ALA A 1 192 ? -29.956 -1.166 23.653 1.00 60.56 192 ALA A C 1
ATOM 1477 O O . ALA A 1 192 ? -30.896 -1.711 24.226 1.00 60.56 192 ALA A O 1
ATOM 1478 N N . ILE A 1 193 ? -29.011 -0.497 24.325 1.00 55.59 193 ILE A N 1
ATOM 1479 C CA . ILE A 1 193 ? -29.003 -0.297 25.788 1.00 55.59 193 ILE A CA 1
ATOM 1480 C C . ILE A 1 193 ? -29.439 1.135 26.169 1.00 55.59 193 ILE A C 1
ATOM 1482 O O . ILE A 1 193 ? -29.699 1.393 27.344 1.00 55.59 193 ILE A O 1
ATOM 1486 N N . VAL A 1 194 ? -29.534 2.051 25.196 1.00 47.50 194 VAL A N 1
ATOM 1487 C CA . VAL A 1 194 ? -30.036 3.429 25.366 1.00 47.50 194 VAL A CA 1
ATOM 1488 C C . VAL A 1 194 ? -31.492 3.492 24.928 1.00 47.50 194 VAL A C 1
ATOM 1490 O O . VAL A 1 194 ? -32.278 4.138 25.652 1.00 47.50 194 VAL A O 1
#